Protein AF-A0A7R9YYB8-F1 (afdb_monomer)

Solvent-accessible surface area (backbone atoms only — not comparable to full-atom values): 15149 Å² total; per-residue (Å²): 136,88,64,85,55,87,62,40,39,79,44,69,61,70,98,50,21,26,36,34,33,48,63,83,78,87,63,100,79,76,86,81,76,84,70,82,83,77,92,78,84,90,78,93,74,90,79,80,86,72,88,70,84,76,70,79,75,52,70,64,56,56,48,46,48,42,51,70,60,47,72,68,25,71,69,46,38,52,49,52,19,64,78,67,73,44,77,64,76,93,70,86,86,87,80,50,74,48,70,47,57,59,70,12,32,38,52,77,49,82,94,49,39,34,69,94,53,64,44,78,44,77,48,78,35,76,50,46,48,82,49,55,78,62,38,64,50,76,55,59,95,90,53,93,56,75,64,48,75,49,66,50,72,40,26,38,42,24,65,74,44,79,25,29,48,22,40,38,35,34,43,57,77,76,92,79,75,90,67,100,75,73,91,73,88,81,82,89,78,91,71,91,79,80,96,69,90,74,75,56,93,81,66,78,42,65,72,47,77,45,59,51,38,17,81,36,78,48,78,46,82,38,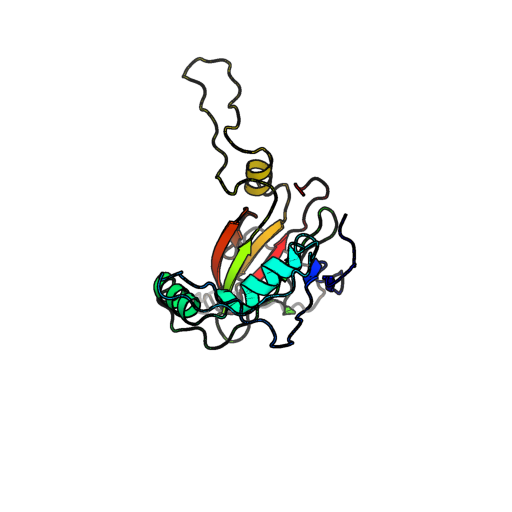47,56,40,25,30,58,29,29,40,53,22,30,67,84,32,72,114

pLDDT: mean 76.06, std 24.33, range [28.78, 98.31]

Mean predicted aligned error: 13.57 Å

InterPro domains:
  IPR019601 Oxoglutarate/iron-dependent oxygenase, C-terminal degradation domain [PF10637] (7-238)
  IPR043044 TPA1/Ofd1, C-terminal [G3DSA:3.60.130.20] (1-239)
  IPR051842 Ribosomal subunit uS12 prolyl hydroxylase [PTHR12117] (6-237)

Secondary structure (DSSP, 8-state):
---S-TTEEEE--TTTEEEEEE--------------------------------PPPPHHHHHHHIIIIITTSHHHHHHHHHHH-PPPPS------EE--TTT-EE---GGGB--SS-EEEEEEE--SS-SPPPEE-PPPTT------EES-HHHHHHHTSTT---EEEEE---TTSS-TT-------------------TT----EEEE---TTEEEEEEEPT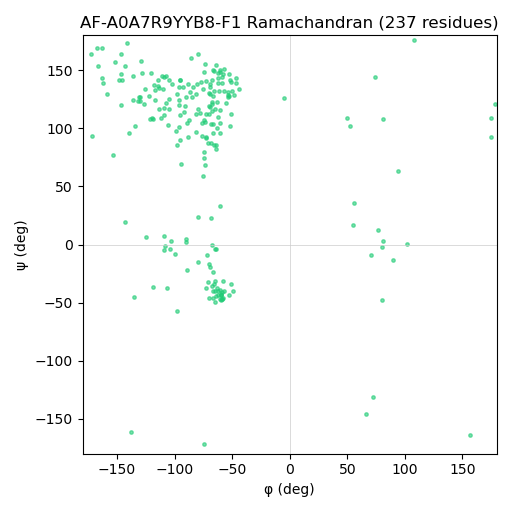TEEEEEPPPPTTS--

Foldseek 3Di:
DDDPDDQWDWDDDQVFWTWIWGDPPPDPDDDPPPDPDDDDDDDDDDDDDDPDPPDPDPPSVVVSCCVVPPCPDPVNQVVCCVVVVDDRDPDDDDIDIGAAAPGTKGDWDPVQFDPDFKDKDKDFFAFPFDQDAWDWPDPDVPDPDDRDIDGDPQNVCQVVCVQFQKKKKFAPDPPPDPDPPPPDDDDDDDDDDDDDPPPPPPCPGPIDIGTGGHRDIDIDTGGGRMGMMTTHGHNPHGD

Organism: NCBI:txid2749911

Sequence (239 aa):
EGGEGGEWRAVGPAHKRRYLEYKDDTSPSATVTVGVQDENEKKASKAKETKGSEKPECAGALLSTLRSSLLTSPPFSRLLSHLTSLLPPTGHRSRVRRFRPGLDYTVAHYGALTTGRSVLDATLCFCAGNGEPPKYDVAEEGGTGVNDLVGTDDDATWETGDAGGFECYISVDDDENDDANNTNGKAAKKKEEGPADEYDENDDGELLSVSASSNSLSLVYRDPGTVRFVKYVGSAAPG

Structure (mmCIF, N/CA/C/O backbone):
data_AF-A0A7R9YYB8-F1
#
_entry.id   AF-A0A7R9YYB8-F1
#
loop_
_atom_site.group_PDB
_atom_site.id
_atom_site.type_symbol
_atom_site.label_atom_id
_atom_site.label_alt_id
_atom_site.label_comp_id
_atom_site.label_asym_id
_atom_site.label_entity_id
_atom_site.label_seq_id
_atom_site.pdbx_PDB_ins_code
_atom_site.Cartn_x
_atom_site.Cartn_y
_atom_site.Cartn_z
_atom_site.occupancy
_atom_site.B_iso_or_equiv
_atom_site.auth_seq_id
_atom_site.auth_comp_id
_atom_site.auth_asym_id
_atom_site.auth_atom_id
_atom_site.pdbx_PDB_model_num
ATOM 1 N N . GLU A 1 1 ? 15.099 -13.051 -8.208 1.00 38.28 1 GLU A N 1
ATOM 2 C CA . GLU A 1 1 ? 13.730 -13.051 -8.764 1.00 38.28 1 GLU A CA 1
ATOM 3 C C . GLU A 1 1 ? 12.786 -13.7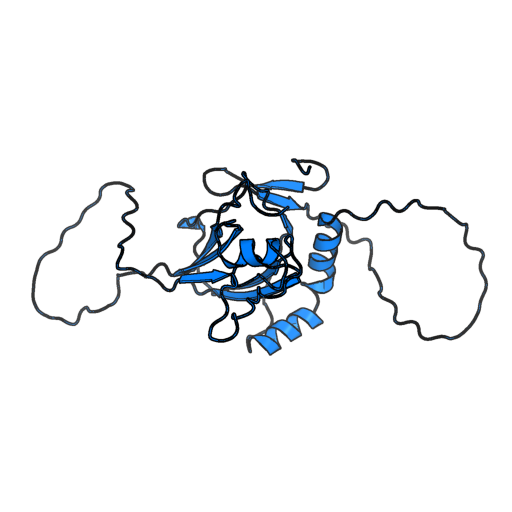75 -7.808 1.00 38.28 1 GLU A C 1
ATOM 5 O O . GLU A 1 1 ? 12.998 -14.940 -7.495 1.00 38.28 1 GLU A O 1
ATOM 10 N N . GLY A 1 2 ? 11.856 -13.029 -7.203 1.00 48.47 2 GLY A N 1
ATOM 11 C CA . GLY A 1 2 ? 11.075 -13.448 -6.033 1.00 48.47 2 GLY A CA 1
ATOM 12 C C . GLY A 1 2 ? 9.690 -13.975 -6.397 1.00 48.47 2 GLY A C 1
ATOM 13 O O . GLY A 1 2 ? 8.719 -13.220 -6.386 1.00 48.47 2 GLY A O 1
ATOM 14 N N . GLY A 1 3 ? 9.613 -15.263 -6.729 1.00 57.78 3 GLY A N 1
ATOM 15 C CA . GLY A 1 3 ? 8.349 -15.997 -6.833 1.00 57.78 3 GLY A CA 1
ATOM 16 C C . GLY A 1 3 ? 7.733 -16.321 -5.466 1.00 57.78 3 GLY A C 1
ATOM 17 O O . GLY A 1 3 ? 8.213 -15.872 -4.426 1.00 57.78 3 GLY A O 1
ATOM 18 N N . GLU A 1 4 ? 6.670 -17.130 -5.470 1.00 60.28 4 GLU A N 1
ATOM 19 C CA . GLU A 1 4 ? 6.176 -17.819 -4.271 1.00 60.28 4 GLU A CA 1
ATOM 20 C C . GLU A 1 4 ? 7.292 -18.743 -3.759 1.00 60.28 4 GLU A C 1
ATOM 22 O O . GLU A 1 4 ? 7.525 -19.825 -4.289 1.00 60.28 4 GLU A O 1
ATOM 27 N N . GLY A 1 5 ? 8.067 -18.268 -2.790 1.00 64.06 5 GLY A N 1
ATOM 28 C CA . GLY A 1 5 ? 9.254 -18.958 -2.308 1.00 64.06 5 GLY A CA 1
ATOM 29 C C . GLY A 1 5 ? 9.682 -18.421 -0.949 1.00 64.06 5 GLY A C 1
ATOM 30 O O . GLY A 1 5 ? 9.638 -17.216 -0.695 1.00 64.06 5 GLY A O 1
ATOM 31 N N . GLY A 1 6 ? 10.077 -19.330 -0.059 1.00 78.62 6 GLY A N 1
ATOM 32 C CA . GLY A 1 6 ? 10.402 -19.010 1.330 1.00 78.62 6 GLY A CA 1
ATOM 33 C C . GLY A 1 6 ? 9.164 -18.680 2.173 1.00 78.62 6 GLY A C 1
ATOM 34 O O . GLY A 1 6 ? 8.179 -19.424 2.198 1.00 78.62 6 GLY A O 1
ATOM 35 N N . GLU A 1 7 ? 9.235 -17.568 2.899 1.00 90.50 7 GLU A N 1
ATOM 36 C CA . GLU A 1 7 ? 8.193 -17.106 3.824 1.00 90.50 7 GLU A CA 1
ATOM 37 C C . GLU A 1 7 ? 7.145 -16.193 3.162 1.00 90.50 7 GLU A C 1
ATOM 39 O O . GLU A 1 7 ? 6.230 -15.720 3.826 1.00 90.50 7 GLU A O 1
ATOM 44 N N . TRP A 1 8 ? 7.213 -15.983 1.845 1.00 92.88 8 TRP A N 1
ATOM 45 C CA . TRP A 1 8 ? 6.211 -15.229 1.088 1.00 92.88 8 TRP A CA 1
ATOM 46 C C . TRP A 1 8 ? 5.074 -16.127 0.592 1.00 92.88 8 TRP A C 1
ATOM 48 O O . TRP A 1 8 ? 5.305 -17.222 0.080 1.00 92.88 8 TRP A O 1
ATOM 58 N N . ARG A 1 9 ? 3.836 -15.641 0.692 1.00 94.19 9 ARG A N 1
ATOM 59 C CA . ARG A 1 9 ? 2.619 -16.318 0.229 1.00 94.19 9 ARG A CA 1
ATOM 60 C C . ARG A 1 9 ? 1.843 -15.412 -0.720 1.00 94.19 9 ARG A C 1
ATOM 62 O O . ARG A 1 9 ? 1.610 -14.253 -0.393 1.00 94.19 9 ARG A O 1
ATOM 69 N N . ALA A 1 10 ? 1.382 -15.936 -1.852 1.00 94.69 10 ALA A N 1
ATOM 70 C CA . ALA A 1 10 ? 0.489 -15.181 -2.725 1.00 94.69 10 ALA A CA 1
ATOM 71 C C . ALA A 1 10 ? -0.900 -14.985 -2.101 1.00 94.69 10 ALA A C 1
ATOM 73 O O . ALA A 1 10 ? -1.480 -15.895 -1.506 1.00 94.69 10 ALA A O 1
ATOM 74 N N . VAL A 1 11 ? -1.440 -13.780 -2.260 1.00 96.12 11 VAL A N 1
ATOM 75 C CA . VAL A 1 11 ? -2.771 -13.388 -1.799 1.00 96.12 11 VAL A CA 1
ATOM 76 C C . VAL A 1 11 ? -3.684 -13.180 -2.998 1.00 96.12 11 VAL A C 1
ATOM 78 O O . VAL A 1 11 ? -3.311 -12.510 -3.956 1.00 96.12 11 VAL A O 1
ATOM 81 N N . GLY A 1 12 ? -4.891 -13.742 -2.917 1.00 93.44 12 GLY A N 1
ATOM 82 C CA . GLY A 1 12 ? -5.926 -13.666 -3.947 1.00 93.44 12 GLY A CA 1
ATOM 83 C C . GLY A 1 12 ? -7.334 -13.433 -3.373 1.00 93.44 12 GLY A C 1
ATOM 84 O O . GLY A 1 12 ? -7.471 -13.001 -2.217 1.00 93.44 12 GLY A O 1
ATOM 85 N N . PRO A 1 13 ? -8.396 -13.722 -4.152 1.00 95.44 13 PRO A N 1
ATOM 86 C CA . PRO A 1 13 ? -8.375 -14.200 -5.542 1.00 95.44 13 PRO A CA 1
ATOM 87 C C . PRO A 1 13 ? -7.990 -13.095 -6.542 1.00 95.44 13 PRO A C 1
ATOM 89 O O . PRO A 1 13 ? -8.234 -11.921 -6.273 1.00 95.44 13 PRO A O 1
ATOM 92 N N . ALA A 1 14 ? -7.452 -13.485 -7.707 1.00 94.25 14 ALA A N 1
ATOM 93 C CA . ALA A 1 14 ? -6.873 -12.563 -8.693 1.00 94.25 14 ALA A CA 1
ATOM 94 C C . ALA A 1 14 ? -7.820 -11.418 -9.091 1.00 94.25 14 ALA A C 1
ATOM 96 O O . ALA A 1 14 ? -7.409 -10.272 -9.053 1.00 94.25 14 ALA A O 1
ATOM 97 N N . HIS A 1 15 ? -9.105 -11.697 -9.335 1.00 91.75 15 HIS A N 1
ATOM 98 C CA . HIS A 1 15 ? -10.101 -10.679 -9.708 1.00 91.75 15 HIS A CA 1
ATOM 99 C C . HIS A 1 15 ? -10.391 -9.618 -8.621 1.00 91.75 15 HIS A C 1
ATOM 101 O O . HIS A 1 15 ? -11.172 -8.707 -8.860 1.00 91.75 15 HIS A O 1
ATOM 107 N N . LYS A 1 16 ? -9.808 -9.736 -7.420 1.00 93.75 16 LYS A N 1
ATOM 108 C CA . LYS A 1 16 ? -9.889 -8.724 -6.347 1.00 93.75 16 LYS A CA 1
ATOM 109 C C . LYS A 1 16 ? -8.523 -8.169 -5.968 1.00 93.75 16 LYS A C 1
ATOM 111 O O . LYS A 1 16 ? -8.399 -7.008 -5.587 1.00 93.75 16 LYS A O 1
ATOM 116 N N . ARG A 1 17 ? -7.504 -9.027 -5.978 1.00 96.69 17 ARG A N 1
ATOM 117 C CA . ARG A 1 17 ? -6.138 -8.692 -5.579 1.00 96.69 17 ARG A CA 1
ATOM 118 C C . ARG A 1 17 ? -5.163 -9.768 -6.010 1.00 96.69 17 ARG A C 1
ATOM 120 O O . ARG A 1 17 ? -5.499 -10.951 -6.050 1.00 96.69 17 ARG A O 1
ATOM 127 N N . ARG A 1 18 ? -3.924 -9.350 -6.208 1.00 97.62 18 ARG A N 1
ATOM 128 C CA . ARG A 1 18 ? -2.775 -10.231 -6.348 1.00 97.62 18 ARG A CA 1
ATOM 129 C C . ARG A 1 18 ? -1.571 -9.529 -5.744 1.00 97.62 18 ARG A C 1
ATOM 131 O O . ARG A 1 18 ? -1.255 -8.434 -6.167 1.00 97.62 18 ARG A O 1
ATOM 138 N N . TYR A 1 19 ? -0.947 -10.106 -4.728 1.00 97.19 19 TYR A N 1
ATOM 139 C CA . TYR A 1 19 ? 0.321 -9.623 -4.166 1.00 97.19 19 TYR A CA 1
ATOM 140 C C . TYR A 1 19 ? 0.955 -10.725 -3.317 1.00 97.19 19 TYR A C 1
ATOM 142 O O . TYR A 1 19 ? 0.306 -11.734 -3.031 1.00 97.19 19 TYR A O 1
ATOM 150 N N . LEU A 1 20 ? 2.211 -10.560 -2.910 1.00 96.50 20 LEU A N 1
ATOM 151 C CA . LEU A 1 20 ? 2.851 -11.452 -1.944 1.00 96.50 20 LEU A CA 1
ATOM 152 C C . LEU A 1 20 ? 2.759 -10.872 -0.532 1.00 96.50 20 LEU A C 1
ATOM 154 O O . LEU A 1 20 ? 3.032 -9.695 -0.317 1.00 96.50 20 LEU A O 1
ATOM 158 N N . GLU A 1 21 ? 2.414 -11.700 0.445 1.00 96.00 21 GLU A N 1
ATOM 159 C CA . GLU A 1 21 ? 2.392 -11.352 1.865 1.00 96.00 21 GLU A CA 1
ATOM 160 C C . GLU A 1 21 ? 3.399 -12.216 2.623 1.00 96.00 21 GLU A C 1
ATOM 162 O O . GLU A 1 21 ? 3.449 -13.432 2.417 1.00 96.00 21 GLU A O 1
ATOM 167 N N . TYR A 1 22 ? 4.215 -11.600 3.478 1.00 95.06 22 TYR A N 1
ATOM 168 C CA . TYR A 1 22 ? 5.153 -12.338 4.324 1.00 95.06 22 TYR A CA 1
ATOM 169 C C . TYR A 1 22 ? 4.402 -13.056 5.445 1.00 95.06 22 TYR A C 1
ATOM 171 O O . TYR A 1 22 ? 3.447 -12.509 6.001 1.00 95.06 22 TYR A O 1
ATOM 179 N N . LYS A 1 23 ? 4.812 -14.282 5.774 1.00 88.94 23 LYS A N 1
ATOM 180 C CA . LYS A 1 23 ? 4.224 -15.065 6.865 1.00 88.94 23 LYS A CA 1
ATOM 181 C C . LYS A 1 23 ? 4.417 -14.373 8.215 1.00 88.94 23 LYS A C 1
ATOM 183 O O . LYS A 1 23 ? 5.415 -13.705 8.469 1.00 88.94 23 LYS A O 1
ATOM 188 N N . ASP A 1 24 ? 3.436 -14.577 9.085 1.00 74.38 24 ASP A N 1
ATOM 189 C CA . ASP A 1 24 ? 3.524 -14.207 10.489 1.00 74.38 24 ASP A CA 1
ATOM 190 C C . ASP A 1 24 ? 4.131 -15.379 11.250 1.00 74.38 24 ASP A C 1
ATOM 192 O O . ASP A 1 24 ? 3.414 -16.275 11.698 1.00 74.38 24 ASP A O 1
ATOM 196 N N . ASP A 1 25 ? 5.450 -15.374 11.411 1.00 60.31 25 ASP A N 1
ATOM 197 C CA . ASP A 1 25 ? 6.105 -16.253 12.374 1.00 60.31 25 ASP A CA 1
ATOM 198 C C . ASP A 1 25 ? 5.849 -15.699 13.780 1.00 60.31 25 ASP A C 1
ATOM 200 O O . ASP A 1 25 ? 6.692 -15.090 14.431 1.00 60.31 25 ASP A O 1
ATOM 204 N N . THR A 1 26 ? 4.623 -15.880 14.269 1.00 47.62 26 THR A N 1
ATOM 205 C CA . THR A 1 26 ? 4.296 -15.692 15.687 1.00 47.62 26 THR A CA 1
ATOM 206 C C . THR A 1 26 ? 4.861 -16.866 16.492 1.00 47.62 26 THR A C 1
ATOM 208 O O . THR A 1 26 ? 4.133 -17.698 17.024 1.00 47.62 26 THR A O 1
ATOM 211 N N . SER A 1 27 ? 6.189 -16.936 16.576 1.00 34.56 27 SER A N 1
ATOM 212 C CA . SER A 1 27 ? 6.895 -17.575 17.683 1.00 34.56 27 SER A CA 1
ATOM 213 C C . SER A 1 27 ? 7.556 -16.457 18.490 1.00 34.56 27 SER A C 1
ATOM 215 O O . SER A 1 27 ? 8.381 -15.724 17.943 1.00 34.56 27 SER A O 1
ATOM 21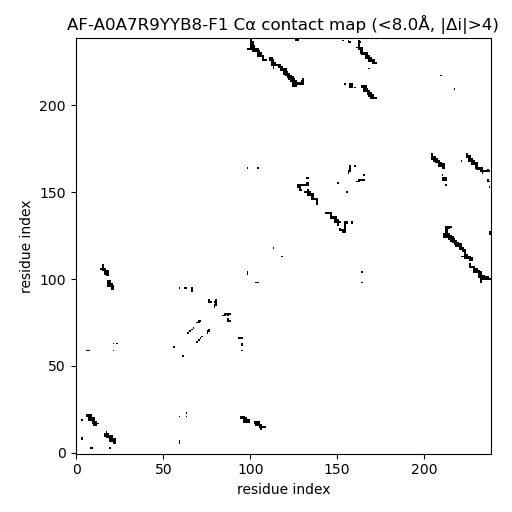7 N N . PRO A 1 28 ? 7.201 -16.257 19.771 1.00 38.78 28 PRO A N 1
ATOM 218 C CA . PRO A 1 28 ? 7.828 -15.243 20.603 1.00 38.78 28 PRO A CA 1
ATOM 219 C C . PRO A 1 28 ? 9.227 -15.729 20.997 1.00 38.78 28 PRO A C 1
ATOM 221 O O . PRO A 1 28 ? 9.433 -16.262 22.084 1.00 38.78 28 PRO A O 1
ATOM 224 N N . SER A 1 29 ? 10.205 -15.601 20.104 1.00 37.25 29 SER A N 1
ATOM 225 C CA . SER A 1 29 ? 11.596 -15.893 20.444 1.00 37.25 29 SER A CA 1
ATOM 226 C C . SER A 1 29 ? 12.567 -15.111 19.570 1.00 37.25 29 SER A C 1
ATOM 228 O O . SER A 1 29 ? 13.133 -15.635 18.622 1.00 37.25 29 SER A O 1
ATOM 230 N N . ALA A 1 30 ? 12.716 -13.831 19.901 1.00 35.47 30 ALA A N 1
ATOM 231 C CA . ALA A 1 30 ? 13.987 -13.109 19.945 1.00 35.47 30 ALA A CA 1
ATOM 232 C C . ALA A 1 30 ? 13.669 -11.642 20.249 1.00 35.47 30 ALA A C 1
ATOM 234 O O . ALA A 1 30 ? 13.400 -10.836 19.361 1.00 35.47 30 ALA A O 1
ATOM 235 N N . THR A 1 31 ? 13.675 -11.282 21.530 1.00 28.98 31 THR A N 1
ATOM 236 C CA . THR A 1 31 ? 13.799 -9.878 21.919 1.00 28.98 31 THR A CA 1
ATOM 237 C C . THR A 1 31 ? 15.166 -9.405 21.432 1.00 28.98 31 THR A C 1
ATOM 239 O O . THR A 1 31 ? 16.178 -9.705 22.062 1.00 28.98 31 THR A O 1
ATOM 242 N N . VAL A 1 32 ? 15.219 -8.695 20.305 1.00 42.34 32 VAL A N 1
ATOM 243 C CA . VAL A 1 32 ? 16.419 -7.948 19.919 1.00 42.34 32 VAL A CA 1
ATOM 244 C C . VAL A 1 32 ? 16.489 -6.738 20.843 1.00 42.34 32 VAL A C 1
ATOM 246 O O . VAL A 1 32 ? 15.869 -5.703 20.614 1.00 42.34 32 VAL A O 1
ATOM 249 N N . THR A 1 33 ? 17.197 -6.894 21.958 1.00 28.78 33 THR A N 1
ATOM 250 C CA . THR A 1 33 ? 17.603 -5.770 22.797 1.00 28.78 33 THR A CA 1
ATOM 251 C C . THR A 1 33 ? 18.631 -4.954 22.025 1.00 28.78 33 THR A C 1
ATOM 253 O O . THR A 1 33 ? 19.793 -5.349 21.936 1.00 28.78 33 THR A O 1
ATOM 256 N N . VAL A 1 34 ? 18.220 -3.808 21.480 1.00 37.97 34 VAL A N 1
ATOM 257 C CA . VAL A 1 34 ? 19.158 -2.757 21.067 1.00 37.97 34 VAL A CA 1
ATOM 258 C C . VAL A 1 34 ? 19.710 -2.147 22.355 1.00 37.97 34 VAL A C 1
ATOM 260 O O . VAL A 1 34 ? 19.121 -1.246 22.947 1.00 37.97 34 VAL A O 1
ATOM 263 N N . GLY A 1 35 ? 20.786 -2.745 22.864 1.00 29.80 35 GLY A N 1
ATOM 264 C CA . GLY A 1 35 ? 21.484 -2.264 24.045 1.00 29.80 35 GLY A CA 1
ATOM 265 C C . GLY A 1 35 ? 22.255 -0.995 23.709 1.00 29.80 35 GLY A C 1
ATOM 266 O O . GLY A 1 35 ? 23.238 -1.048 22.974 1.00 29.80 35 GLY A O 1
ATOM 267 N N . VAL A 1 36 ? 21.824 0.132 24.273 1.00 34.16 36 VAL A N 1
ATOM 268 C CA . VAL A 1 36 ? 22.708 1.276 24.507 1.00 34.16 36 VAL A CA 1
ATOM 269 C C . VAL A 1 36 ? 23.808 0.774 25.442 1.00 34.16 36 VAL A C 1
ATOM 271 O O . VAL A 1 36 ? 23.521 0.309 26.545 1.00 34.16 36 VAL A O 1
ATOM 274 N N . GLN A 1 37 ? 25.048 0.761 24.958 1.00 30.39 37 GLN A N 1
ATOM 275 C CA . GLN A 1 37 ? 26.205 0.344 25.741 1.00 30.39 37 GLN A CA 1
ATOM 276 C C . GLN A 1 37 ? 26.548 1.451 26.741 1.00 30.39 37 GLN A C 1
ATOM 278 O O . GLN A 1 37 ? 27.081 2.484 26.350 1.00 30.39 37 GLN A O 1
ATOM 283 N N . ASP A 1 38 ? 26.253 1.218 28.018 1.00 29.92 38 ASP A N 1
ATOM 284 C CA . ASP A 1 38 ? 26.962 1.867 29.119 1.00 29.92 38 ASP A CA 1
ATOM 285 C C . ASP A 1 38 ? 28.143 0.972 29.508 1.00 29.92 38 ASP A C 1
ATOM 287 O O . ASP A 1 38 ? 27.984 -0.200 29.868 1.00 29.92 38 ASP A O 1
ATOM 291 N N . GLU A 1 39 ? 29.351 1.517 29.390 1.00 37.28 39 GLU A N 1
ATOM 292 C CA . GLU A 1 39 ? 30.584 0.848 29.776 1.00 37.28 39 GLU A CA 1
ATOM 293 C C . GLU A 1 39 ? 30.703 0.795 31.303 1.00 37.28 39 GLU A C 1
ATOM 295 O O . GLU A 1 39 ? 31.069 1.792 31.922 1.00 37.28 39 GLU A O 1
ATOM 300 N N . ASN A 1 40 ? 30.489 -0.371 31.927 1.00 30.98 40 ASN A N 1
ATOM 301 C CA . ASN A 1 40 ? 31.360 -0.766 33.036 1.00 30.98 40 ASN A CA 1
ATOM 302 C C . ASN A 1 40 ? 31.318 -2.258 33.413 1.00 30.98 40 ASN A C 1
ATOM 304 O O . ASN A 1 40 ? 30.274 -2.893 33.496 1.00 30.98 40 ASN A O 1
ATOM 308 N N . GLU A 1 41 ? 32.513 -2.727 33.768 1.00 33.41 41 GLU A N 1
ATOM 309 C CA . GLU A 1 41 ? 32.869 -3.913 34.556 1.00 33.41 41 GLU A CA 1
ATOM 310 C C . GLU A 1 41 ? 32.905 -5.323 33.924 1.00 33.41 41 GLU A C 1
ATOM 312 O O . GLU A 1 41 ? 31.934 -6.039 33.695 1.00 33.41 41 GLU A O 1
ATOM 317 N N . LYS A 1 42 ? 34.164 -5.755 33.784 1.00 33.66 42 LYS A N 1
ATOM 318 C CA . LYS A 1 42 ? 34.701 -7.097 33.554 1.00 33.66 42 LYS A CA 1
ATOM 319 C C . LYS A 1 42 ? 34.046 -8.188 34.416 1.00 33.66 42 LYS A C 1
ATOM 321 O O . LYS A 1 42 ? 34.135 -8.135 35.640 1.00 33.66 42 LYS A O 1
ATOM 326 N N . LYS A 1 43 ? 33.692 -9.315 33.785 1.00 30.69 43 LYS A N 1
ATOM 327 C CA . LYS A 1 43 ? 34.102 -10.654 34.259 1.00 30.69 43 LYS A CA 1
ATOM 328 C C . LYS A 1 43 ? 34.045 -11.696 33.144 1.00 30.69 43 LYS A C 1
ATOM 330 O O . LYS A 1 43 ? 33.060 -11.842 32.433 1.00 30.69 43 LYS A O 1
ATOM 335 N N . ALA A 1 44 ? 35.157 -12.411 33.012 1.00 36.38 44 ALA A N 1
ATOM 336 C CA . ALA A 1 44 ? 35.407 -13.412 31.995 1.00 36.38 44 ALA A CA 1
ATOM 337 C C . ALA A 1 44 ? 34.548 -14.667 32.198 1.00 36.38 44 ALA A C 1
ATOM 339 O O . ALA A 1 44 ? 34.584 -15.291 33.257 1.00 36.38 44 ALA A O 1
ATOM 340 N N . SER A 1 45 ? 33.866 -15.096 31.139 1.00 30.98 45 SER A N 1
ATOM 341 C CA . SER A 1 45 ? 33.561 -16.507 30.922 1.00 30.98 45 SER A CA 1
ATOM 342 C C . SER A 1 45 ? 33.576 -16.806 29.421 1.00 30.98 45 SER A C 1
ATOM 344 O O . SER A 1 45 ? 33.271 -15.970 28.577 1.00 30.98 45 SER A O 1
ATOM 346 N N . LYS A 1 46 ? 34.104 -17.983 29.110 1.00 32.47 46 LYS A N 1
ATOM 347 C CA . LYS A 1 46 ? 34.674 -18.407 27.833 1.00 32.47 46 LYS A CA 1
ATOM 348 C C . LYS A 1 46 ? 33.556 -18.715 26.827 1.00 32.47 46 LYS A C 1
ATOM 350 O O . LYS A 1 46 ? 32.919 -19.759 26.938 1.00 32.47 46 LYS A O 1
ATOM 355 N N . ALA A 1 47 ? 33.327 -17.828 25.859 1.00 31.70 47 ALA A N 1
ATOM 356 C CA . ALA A 1 47 ? 32.381 -18.055 24.771 1.00 31.70 47 ALA A CA 1
ATOM 357 C C . ALA A 1 47 ? 33.045 -18.836 23.629 1.00 31.70 47 ALA A C 1
ATOM 359 O O . ALA A 1 47 ? 34.122 -18.500 23.139 1.00 31.70 47 ALA A O 1
ATOM 360 N N . LYS A 1 48 ? 32.383 -19.925 23.252 1.00 30.69 48 LYS A N 1
ATOM 361 C CA . LYS A 1 48 ? 32.683 -20.793 22.119 1.00 30.69 48 LYS A CA 1
ATOM 362 C C . LYS A 1 48 ? 32.370 -20.014 20.838 1.00 30.69 48 LYS A C 1
ATOM 364 O O . LYS A 1 48 ? 31.209 -19.710 20.587 1.00 30.69 48 LYS A O 1
ATOM 369 N N . GLU A 1 49 ? 33.396 -19.678 20.059 1.00 31.14 49 GLU A N 1
ATOM 370 C CA . GLU A 1 49 ? 33.239 -19.092 18.725 1.00 31.14 49 GLU A CA 1
ATOM 371 C C . GLU A 1 49 ? 32.481 -20.072 17.828 1.00 31.14 49 GLU A C 1
ATOM 373 O O . GLU A 1 49 ? 33.017 -21.077 17.357 1.00 31.14 49 GLU A O 1
ATOM 378 N N . THR A 1 50 ? 31.210 -19.772 17.591 1.00 30.52 50 THR A N 1
ATOM 379 C CA . THR A 1 50 ? 30.458 -20.345 16.480 1.00 30.52 50 THR A CA 1
ATOM 380 C C . THR A 1 50 ? 30.550 -19.319 15.363 1.00 30.52 50 THR A C 1
ATOM 382 O O . THR A 1 50 ? 29.880 -18.293 15.410 1.00 30.52 50 THR A O 1
ATOM 385 N N . LYS A 1 51 ? 31.428 -19.560 14.382 1.00 35.16 51 LYS A N 1
ATOM 386 C CA . LYS A 1 51 ? 31.434 -18.830 13.108 1.00 35.16 51 LYS A CA 1
ATOM 387 C C . LYS A 1 51 ? 30.127 -19.143 12.374 1.00 35.16 51 LYS A C 1
ATOM 389 O O . LYS A 1 51 ? 30.065 -20.087 11.592 1.00 35.16 51 LYS A O 1
ATOM 394 N N . GLY A 1 52 ? 29.076 -18.389 12.678 1.00 34.34 52 GLY A N 1
ATOM 395 C CA . GLY A 1 52 ? 27.863 -18.342 11.878 1.00 34.34 52 GLY A CA 1
ATOM 396 C C . GLY A 1 52 ? 28.128 -17.470 10.661 1.00 34.34 52 GLY A C 1
ATOM 397 O O . GLY A 1 52 ? 28.356 -16.273 10.790 1.00 34.34 52 GLY A O 1
ATOM 398 N N . SER A 1 53 ? 28.138 -18.064 9.473 1.00 37.66 53 SER A N 1
ATOM 399 C CA . SER A 1 53 ? 27.940 -17.312 8.239 1.00 37.66 53 SER A CA 1
ATOM 400 C C . SER A 1 53 ? 26.490 -16.821 8.237 1.00 37.66 53 SER A C 1
ATOM 402 O O . SER A 1 53 ? 25.598 -17.538 7.780 1.00 37.66 53 SER A O 1
ATOM 404 N N . GLU A 1 54 ? 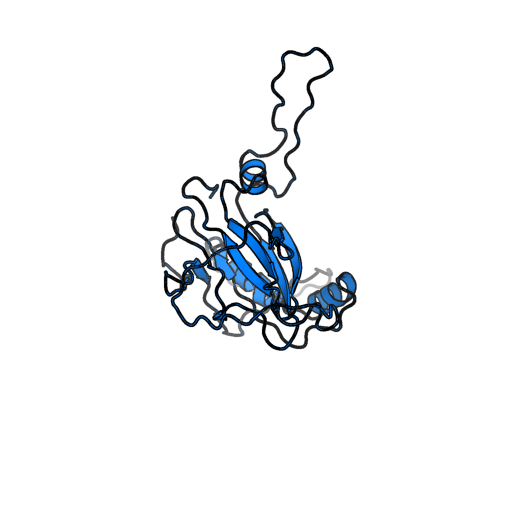26.227 -15.659 8.830 1.00 49.75 54 GLU A N 1
ATOM 405 C CA . GLU A 1 54 ? 24.901 -15.044 8.799 1.00 49.75 54 GLU A CA 1
ATOM 406 C C . GLU A 1 54 ? 24.603 -14.642 7.354 1.00 49.75 54 GLU A C 1
ATOM 408 O O . GLU A 1 54 ? 25.178 -13.708 6.795 1.00 49.75 54 GLU A O 1
ATOM 413 N N . LYS A 1 55 ? 23.750 -15.431 6.697 1.00 52.56 55 LYS A N 1
ATOM 414 C CA . LYS A 1 55 ? 23.151 -15.050 5.421 1.00 52.56 55 LYS A CA 1
ATOM 415 C C . LYS A 1 55 ? 22.417 -13.726 5.668 1.00 52.56 55 LYS A C 1
ATOM 417 O O . LYS A 1 55 ? 21.687 -13.670 6.656 1.00 52.56 55 LYS A O 1
ATOM 422 N N . PRO A 1 56 ? 22.581 -12.694 4.819 1.00 57.00 56 PRO A N 1
ATOM 423 C CA . PRO A 1 56 ? 21.856 -11.445 5.011 1.00 57.00 56 PRO A CA 1
ATOM 424 C C . PRO A 1 56 ? 20.363 -11.759 5.112 1.00 57.00 56 PRO A C 1
ATOM 426 O O . PRO A 1 56 ? 19.823 -12.483 4.263 1.00 57.00 56 PRO A O 1
ATOM 429 N N . GLU A 1 57 ? 19.728 -11.283 6.184 1.00 76.00 57 GLU A N 1
ATOM 430 C CA . GLU A 1 57 ? 18.292 -11.451 6.378 1.00 76.00 57 GLU A CA 1
ATOM 431 C C . GLU A 1 57 ? 17.569 -10.924 5.137 1.00 76.00 57 GLU A C 1
ATOM 433 O O . GLU A 1 57 ? 17.874 -9.848 4.617 1.00 76.00 57 GLU A O 1
ATOM 438 N N . CYS A 1 58 ? 16.641 -11.715 4.598 1.00 86.62 58 CYS A N 1
ATOM 439 C CA . CYS A 1 58 ? 15.903 -11.271 3.424 1.00 86.62 58 CYS A CA 1
ATOM 440 C C . CYS A 1 58 ? 15.013 -10.076 3.803 1.00 86.62 58 CYS A C 1
ATOM 442 O O . CYS A 1 58 ? 14.534 -9.999 4.931 1.00 86.62 58 CYS A O 1
ATOM 444 N N . ALA A 1 59 ? 14.740 -9.167 2.861 1.00 88.94 59 ALA A N 1
ATOM 445 C CA . ALA A 1 59 ? 13.963 -7.950 3.132 1.00 88.94 59 ALA A CA 1
ATOM 446 C C . ALA A 1 59 ? 12.621 -8.218 3.844 1.00 88.94 59 ALA A C 1
ATOM 448 O O . ALA A 1 59 ? 12.203 -7.442 4.696 1.00 88.94 59 ALA A O 1
ATOM 449 N N . GLY A 1 60 ? 11.969 -9.348 3.549 1.00 92.12 60 GLY A N 1
ATOM 450 C CA . GLY A 1 60 ? 10.740 -9.749 4.236 1.00 92.12 60 GLY A CA 1
ATOM 451 C C . GLY A 1 60 ? 10.919 -9.982 5.740 1.00 92.12 60 GLY A C 1
ATOM 452 O O . GLY A 1 60 ? 10.073 -9.541 6.513 1.00 92.12 60 GLY A O 1
ATOM 453 N N . ALA A 1 61 ? 12.034 -10.590 6.161 1.00 91.88 61 ALA A N 1
ATOM 454 C CA . ALA A 1 61 ? 12.354 -10.817 7.570 1.00 91.88 61 ALA A CA 1
ATOM 455 C C . ALA A 1 61 ? 12.599 -9.490 8.303 1.00 91.88 61 ALA A C 1
ATOM 457 O O . ALA A 1 61 ? 11.991 -9.243 9.342 1.00 91.88 61 ALA A O 1
ATOM 458 N N . LEU A 1 62 ? 13.387 -8.587 7.708 1.00 93.25 62 LEU A N 1
ATOM 459 C CA . LEU A 1 62 ? 13.645 -7.251 8.262 1.00 93.25 62 LEU A CA 1
ATOM 460 C C . LEU A 1 62 ? 12.347 -6.448 8.437 1.00 93.25 62 LEU A C 1
ATOM 462 O O . LEU A 1 62 ? 12.088 -5.891 9.505 1.00 93.25 62 LEU A O 1
ATOM 466 N N . LEU A 1 63 ? 11.488 -6.434 7.413 1.00 94.31 63 LEU A N 1
ATOM 467 C CA . LEU A 1 63 ? 10.188 -5.763 7.474 1.00 94.31 63 LEU A CA 1
ATOM 468 C C . LEU A 1 63 ? 9.246 -6.422 8.488 1.00 94.31 63 LEU A C 1
ATOM 470 O O . LEU A 1 63 ? 8.473 -5.725 9.144 1.00 94.31 63 LEU A O 1
ATOM 474 N N . SER A 1 64 ? 9.317 -7.746 8.651 1.00 93.88 64 SER A N 1
ATOM 475 C CA . SER A 1 64 ? 8.560 -8.469 9.678 1.00 93.88 64 SER A CA 1
ATOM 476 C C . SER A 1 64 ? 8.998 -8.048 11.083 1.00 93.88 64 SER A C 1
ATOM 478 O O . SER A 1 64 ? 8.149 -7.723 11.915 1.00 93.88 64 SER A O 1
ATOM 480 N N . THR A 1 65 ? 10.308 -7.929 11.316 1.00 93.62 65 THR A N 1
ATOM 481 C CA . THR A 1 65 ? 10.871 -7.423 12.574 1.00 93.62 65 THR A CA 1
ATOM 482 C C . THR A 1 65 ? 10.422 -5.991 12.848 1.00 93.62 65 THR A C 1
ATOM 484 O O . THR A 1 65 ? 9.948 -5.707 13.949 1.00 93.62 65 THR A O 1
ATOM 487 N N . LEU A 1 66 ? 10.485 -5.085 11.866 1.00 94.00 66 LEU A N 1
ATOM 488 C CA . LEU A 1 66 ? 9.977 -3.714 12.024 1.00 94.00 66 LEU A CA 1
ATOM 489 C C . LEU A 1 66 ? 8.483 -3.707 12.357 1.00 94.00 66 LEU A C 1
ATOM 491 O O . LEU A 1 66 ? 8.045 -3.003 13.270 1.00 94.00 66 LEU A O 1
ATOM 495 N N . ARG A 1 67 ? 7.702 -4.540 11.667 1.00 94.12 67 ARG A N 1
ATOM 496 C CA . ARG A 1 67 ? 6.268 -4.675 11.908 1.00 94.12 67 ARG A CA 1
ATOM 497 C C . ARG A 1 67 ? 5.969 -5.104 13.343 1.00 94.12 67 ARG A C 1
ATOM 499 O O . ARG A 1 67 ? 5.070 -4.527 13.941 1.00 94.12 67 ARG A O 1
ATOM 506 N N . SER A 1 68 ? 6.662 -6.108 13.881 1.00 92.94 68 SER A N 1
ATOM 507 C CA . SER A 1 68 ? 6.353 -6.682 15.201 1.00 92.94 68 SER A CA 1
ATOM 508 C C . SER A 1 68 ? 7.052 -6.013 16.381 1.00 92.94 68 SER A C 1
ATOM 510 O O . SER A 1 68 ? 6.596 -6.190 17.508 1.00 92.94 68 SER A O 1
ATOM 512 N N . SER A 1 69 ? 8.164 -5.308 16.157 1.00 93.12 69 SER A N 1
ATOM 513 C CA . SER A 1 69 ? 8.956 -4.689 17.231 1.00 93.12 69 SER A CA 1
ATOM 514 C C . SER A 1 69 ? 8.812 -3.169 17.291 1.00 93.12 69 SER A C 1
ATOM 516 O O . SER A 1 69 ? 8.761 -2.621 18.389 1.00 93.12 69 SER A O 1
ATOM 518 N N . LEU A 1 70 ? 8.713 -2.488 16.143 1.00 93.81 70 LEU A N 1
ATOM 519 C CA . LEU A 1 70 ? 8.651 -1.028 16.066 1.00 93.81 70 LEU A CA 1
ATOM 520 C C . LEU A 1 70 ? 7.203 -0.543 15.932 1.00 93.81 70 LEU A C 1
ATOM 522 O O . LEU A 1 70 ? 6.730 0.207 16.786 1.00 93.81 70 LEU A O 1
ATOM 526 N N . LEU A 1 71 ? 6.486 -0.996 14.896 1.00 92.94 71 LEU A N 1
ATOM 527 C CA . LEU A 1 71 ? 5.156 -0.472 14.542 1.00 92.94 71 LEU A CA 1
ATOM 528 C C . LEU A 1 71 ? 4.049 -0.853 15.540 1.00 92.94 71 LEU A C 1
ATOM 530 O O . LEU A 1 71 ? 2.989 -0.235 15.562 1.00 92.94 71 LEU A O 1
ATOM 534 N N . THR A 1 72 ? 4.290 -1.849 16.388 1.00 91.62 72 THR A N 1
ATOM 535 C CA . THR A 1 72 ? 3.394 -2.267 17.482 1.00 91.62 72 THR A CA 1
ATOM 536 C C . THR A 1 72 ? 3.869 -1.787 18.854 1.00 91.62 72 THR A C 1
ATOM 538 O O . THR A 1 72 ? 3.259 -2.108 19.875 1.00 91.62 72 THR A O 1
ATOM 541 N N . SER A 1 73 ? 4.962 -1.024 18.908 1.00 94.31 73 SER A N 1
ATOM 542 C CA . SER A 1 73 ? 5.549 -0.580 20.167 1.00 94.31 73 SER A CA 1
ATOM 543 C C . SER A 1 73 ? 4.732 0.546 20.825 1.00 94.31 73 SER A C 1
ATOM 545 O O . SER A 1 73 ? 4.166 1.404 20.136 1.00 94.31 73 SER A O 1
ATOM 547 N N . PRO A 1 74 ? 4.710 0.627 22.170 1.00 95.19 74 PRO A N 1
ATOM 548 C CA . PRO A 1 74 ? 4.083 1.748 22.866 1.00 95.19 74 PRO A CA 1
ATOM 549 C C . PRO A 1 74 ? 4.651 3.131 22.486 1.00 95.19 74 PRO A C 1
ATOM 551 O O . PRO A 1 74 ? 3.853 4.057 22.342 1.00 95.19 74 PRO A O 1
ATOM 554 N N . PRO A 1 75 ? 5.976 3.327 22.300 1.00 96.62 75 PRO A N 1
ATOM 555 C CA . PRO A 1 75 ? 6.512 4.603 21.821 1.00 96.62 75 PRO A CA 1
ATOM 556 C C . PRO A 1 75 ? 5.970 5.012 20.450 1.00 96.62 75 PRO A C 1
ATOM 558 O O . PRO A 1 75 ? 5.573 6.162 20.287 1.00 96.62 75 PRO A O 1
ATOM 561 N N . PHE A 1 76 ? 5.886 4.080 19.495 1.00 95.62 76 PHE A N 1
ATOM 562 C CA . PHE A 1 76 ? 5.331 4.374 18.173 1.00 95.62 76 PHE A CA 1
ATOM 563 C C . PHE A 1 76 ? 3.839 4.728 18.246 1.00 95.62 76 PHE A C 1
ATOM 565 O O . PHE A 1 76 ? 3.402 5.693 17.630 1.00 95.62 76 PHE A O 1
ATOM 572 N N . SER A 1 77 ? 3.066 4.029 19.081 1.00 95.50 77 SER A N 1
ATOM 573 C CA . SER A 1 77 ? 1.659 4.372 19.343 1.00 95.50 77 SER A CA 1
ATOM 574 C C . SER A 1 77 ? 1.488 5.797 19.898 1.00 95.50 77 SER A C 1
ATOM 576 O O . SER A 1 77 ? 0.611 6.546 19.457 1.00 95.50 77 SER A O 1
ATOM 578 N N . ARG A 1 78 ? 2.368 6.226 20.815 1.00 96.38 78 ARG A N 1
ATOM 579 C CA . ARG A 1 78 ? 2.378 7.613 21.314 1.00 96.38 78 ARG A CA 1
ATOM 580 C C . ARG A 1 78 ? 2.768 8.611 20.229 1.00 96.38 78 ARG A C 1
ATOM 582 O O . ARG A 1 78 ? 2.161 9.674 20.168 1.00 96.38 78 ARG A O 1
ATOM 589 N N . LEU A 1 79 ? 3.742 8.273 19.382 1.00 96.06 79 LEU A N 1
ATOM 590 C CA . LEU A 1 79 ? 4.123 9.104 18.240 1.00 96.06 79 LEU A CA 1
ATOM 591 C C . LEU A 1 79 ? 2.938 9.299 17.289 1.00 96.06 79 LEU A C 1
ATOM 593 O O . LEU A 1 79 ? 2.631 10.436 16.951 1.00 96.06 79 LEU A O 1
ATOM 597 N N . LEU A 1 80 ? 2.226 8.227 16.923 1.00 95.69 80 LEU A N 1
ATOM 598 C CA . LEU A 1 80 ? 1.021 8.325 16.094 1.00 95.69 80 LEU A CA 1
ATOM 599 C C . LEU A 1 80 ? -0.039 9.220 16.741 1.00 95.69 80 LEU A C 1
ATOM 601 O O . LEU A 1 80 ? -0.579 10.099 16.076 1.00 95.69 80 LEU A O 1
ATOM 605 N N . SER A 1 81 ? -0.294 9.038 18.039 1.00 95.88 81 SER A N 1
ATOM 606 C CA . SER A 1 81 ? -1.251 9.869 18.787 1.00 95.88 81 SER A CA 1
ATOM 607 C C . SER A 1 81 ? -0.842 11.346 18.774 1.00 95.88 81 SER A C 1
ATOM 609 O O . SER A 1 81 ? -1.681 12.227 18.633 1.00 95.88 81 SER A O 1
ATOM 611 N N . HIS A 1 82 ? 0.459 11.626 18.882 1.00 97.00 82 HIS A N 1
ATOM 612 C CA . HIS A 1 82 ? 0.990 12.984 18.849 1.00 97.00 82 HIS A CA 1
ATOM 613 C C . HIS A 1 82 ? 0.885 13.624 17.459 1.00 97.00 82 HIS A C 1
ATOM 615 O O . HIS A 1 82 ? 0.425 14.755 17.354 1.00 97.00 82 HIS A O 1
ATOM 621 N N . LEU A 1 83 ? 1.265 12.903 16.399 1.00 96.38 83 LEU A N 1
ATOM 622 C CA . LEU A 1 83 ? 1.233 13.413 15.023 1.00 96.38 83 LEU A CA 1
ATOM 623 C C . LEU A 1 83 ? -0.193 13.653 14.519 1.00 96.38 83 LEU A C 1
ATOM 625 O O . LEU A 1 83 ? -0.434 14.596 13.776 1.00 96.38 83 LEU A O 1
ATOM 629 N N . THR A 1 84 ? -1.132 12.799 14.920 1.00 96.00 84 THR A N 1
ATOM 630 C CA . THR A 1 84 ? -2.512 12.832 14.410 1.00 96.00 84 THR A CA 1
ATOM 631 C C . THR A 1 84 ? -3.490 13.529 15.351 1.00 96.00 84 THR A C 1
ATOM 633 O O . THR A 1 84 ? -4.640 13.743 14.988 1.00 96.00 84 THR A O 1
ATOM 636 N N . SER A 1 85 ? -3.063 13.873 16.572 1.00 96.31 85 SER A N 1
ATOM 637 C CA . SER A 1 85 ? -3.942 14.323 17.665 1.00 96.31 85 SER A CA 1
ATOM 638 C C . SER A 1 85 ? -5.089 13.351 17.998 1.00 96.31 85 SER A C 1
ATOM 640 O O . SER A 1 85 ? -6.049 13.725 18.673 1.00 96.31 85 SER A O 1
ATOM 642 N N . LEU A 1 86 ? -4.998 12.095 17.549 1.00 93.81 86 LEU A N 1
ATOM 643 C CA . LEU A 1 86 ? -5.967 11.046 17.845 1.00 93.81 86 LEU A CA 1
ATOM 644 C C . LEU A 1 86 ? -5.640 10.358 19.172 1.00 93.81 86 LEU A C 1
ATOM 646 O O . LEU A 1 86 ? -4.511 10.385 19.670 1.00 93.81 86 LEU A O 1
ATOM 650 N N . LEU A 1 87 ? -6.640 9.680 19.734 1.00 92.31 87 LEU A N 1
ATOM 651 C CA . LEU A 1 87 ? -6.408 8.761 20.844 1.00 92.31 87 LEU A CA 1
ATOM 652 C C . LEU A 1 87 ? -5.529 7.580 20.392 1.00 92.31 87 LEU A C 1
ATOM 654 O O . LEU A 1 87 ? -5.569 7.205 19.215 1.00 92.31 87 LEU A O 1
ATOM 658 N N . PRO A 1 88 ? -4.788 6.943 21.319 1.00 89.94 88 PRO A N 1
ATOM 659 C CA . PRO A 1 88 ? -4.002 5.759 21.000 1.00 89.94 88 PRO A CA 1
ATOM 660 C C . PRO A 1 88 ? -4.834 4.685 20.281 1.00 89.94 88 PRO A C 1
ATOM 662 O O . PRO A 1 88 ? -5.982 4.445 20.678 1.00 89.94 88 PRO A O 1
ATOM 665 N N . PRO A 1 89 ? -4.276 4.004 19.260 1.00 87.81 89 PRO A N 1
ATOM 666 C CA . PRO A 1 89 ? -4.984 2.960 18.531 1.00 87.81 89 PRO A CA 1
ATOM 667 C C . PRO A 1 89 ? -5.557 1.891 19.469 1.00 87.81 89 PRO A C 1
ATOM 669 O O . PRO A 1 89 ? -4.843 1.312 20.286 1.00 87.81 89 PRO A O 1
ATOM 672 N N . THR A 1 90 ? -6.852 1.603 19.328 1.00 88.81 90 THR A N 1
ATOM 673 C CA . THR A 1 90 ? -7.550 0.571 20.123 1.00 88.81 90 THR A CA 1
ATOM 674 C C . THR A 1 90 ? -7.295 -0.850 19.615 1.00 88.81 90 THR A C 1
ATOM 676 O O . THR A 1 90 ? -7.555 -1.826 20.315 1.00 88.81 90 THR A O 1
ATOM 679 N N . GLY A 1 91 ? -6.767 -0.970 18.401 1.00 89.25 91 GLY A N 1
ATOM 680 C CA . GLY A 1 91 ? -6.349 -2.209 17.767 1.00 89.25 91 GLY A CA 1
ATOM 681 C C . GLY A 1 91 ? -5.626 -1.898 16.462 1.00 89.25 91 GLY A C 1
ATOM 682 O O . GLY A 1 91 ? -5.713 -0.785 15.945 1.00 89.25 91 GLY A O 1
ATOM 683 N N . HIS A 1 92 ? -4.906 -2.876 15.924 1.00 90.31 92 HIS A N 1
ATOM 684 C CA . HIS A 1 92 ? -4.225 -2.738 14.642 1.00 90.31 92 HIS A CA 1
ATOM 685 C C . HIS A 1 92 ? -4.282 -4.049 13.860 1.00 90.31 92 HIS A C 1
ATOM 687 O O . HIS A 1 92 ? -4.331 -5.140 14.427 1.00 90.31 92 HIS A O 1
ATOM 693 N N . ARG A 1 93 ? -4.213 -3.939 12.533 1.00 90.50 93 ARG A N 1
ATOM 694 C CA . ARG A 1 93 ? -3.827 -5.043 11.652 1.00 90.50 93 ARG A CA 1
ATOM 695 C C . ARG A 1 93 ? -2.620 -4.568 10.859 1.00 90.50 93 ARG A C 1
ATOM 697 O O . ARG A 1 93 ? -2.671 -3.501 10.256 1.00 90.50 93 ARG A O 1
ATOM 704 N N . SER A 1 94 ? -1.545 -5.336 10.856 1.00 91.38 94 SER A N 1
ATOM 705 C CA . SER A 1 94 ? -0.334 -4.994 10.115 1.00 91.38 94 SER A CA 1
ATOM 706 C C . SER A 1 94 ? 0.081 -6.173 9.248 1.00 91.38 94 SER A C 1
ATOM 708 O O . SER A 1 94 ? -0.220 -7.323 9.562 1.00 91.38 94 SER A O 1
ATOM 710 N N . ARG A 1 95 ? 0.682 -5.880 8.095 1.00 94.44 95 ARG A N 1
ATOM 711 C CA . ARG A 1 95 ? 1.053 -6.870 7.078 1.00 94.44 95 ARG A CA 1
ATOM 712 C C . ARG A 1 95 ? 2.311 -6.401 6.368 1.00 94.44 95 ARG A C 1
ATOM 714 O O . ARG A 1 95 ? 2.421 -5.218 6.064 1.00 94.44 95 ARG A O 1
ATOM 721 N N . VAL A 1 96 ? 3.203 -7.330 6.045 1.00 96.56 96 VAL A N 1
ATOM 722 C CA . VAL A 1 96 ? 4.322 -7.080 5.127 1.00 96.56 96 VAL A CA 1
ATOM 723 C C . VAL A 1 96 ? 3.903 -7.553 3.743 1.00 96.56 96 VAL A C 1
ATOM 725 O O . VAL A 1 96 ? 3.566 -8.724 3.563 1.00 96.56 96 VAL A O 1
ATOM 728 N N . ARG A 1 97 ? 3.892 -6.639 2.773 1.00 96.56 97 ARG A N 1
ATOM 729 C CA . ARG A 1 97 ? 3.419 -6.889 1.407 1.00 96.56 97 ARG A CA 1
ATOM 730 C C . ARG A 1 97 ? 4.540 -6.622 0.411 1.00 96.56 97 ARG A C 1
ATOM 732 O O . ARG A 1 97 ? 5.341 -5.720 0.619 1.00 96.56 97 ARG A O 1
ATOM 739 N N . ARG A 1 98 ? 4.553 -7.371 -0.686 1.00 96.44 98 ARG A N 1
ATOM 740 C CA . ARG A 1 98 ? 5.385 -7.118 -1.860 1.00 96.44 98 ARG A CA 1
ATOM 741 C C . ARG A 1 98 ? 4.510 -7.165 -3.103 1.00 96.44 98 ARG A C 1
ATOM 743 O O . ARG A 1 98 ? 3.822 -8.160 -3.332 1.00 96.44 98 ARG A O 1
ATOM 750 N N . PHE A 1 99 ? 4.583 -6.104 -3.897 1.00 97.44 99 PHE A N 1
ATOM 751 C CA . PHE A 1 99 ? 3.939 -6.005 -5.199 1.00 97.44 99 PHE A CA 1
ATOM 752 C C . PHE A 1 99 ? 5.010 -6.159 -6.276 1.00 97.44 99 PHE A C 1
ATOM 754 O O . PHE A 1 99 ? 5.963 -5.390 -6.331 1.00 97.44 99 PHE A O 1
ATOM 761 N N . ARG A 1 100 ? 4.913 -7.216 -7.077 1.00 96.06 100 ARG A N 1
ATOM 762 C CA . ARG A 1 100 ? 5.857 -7.508 -8.155 1.00 96.06 100 ARG A CA 1
ATOM 763 C C . ARG A 1 100 ? 5.473 -6.738 -9.425 1.00 96.06 100 ARG A C 1
ATOM 765 O O . ARG A 1 100 ? 4.294 -6.793 -9.801 1.00 96.06 100 ARG A O 1
ATOM 772 N N . PRO A 1 101 ? 6.454 -6.128 -10.117 1.00 97.19 101 PRO A N 1
ATOM 773 C CA . PRO A 1 101 ? 6.258 -5.551 -11.441 1.00 97.19 101 PRO A CA 1
ATOM 774 C C . PRO A 1 101 ? 5.580 -6.536 -12.393 1.00 97.19 101 PRO A C 1
ATOM 776 O O . PRO A 1 101 ? 5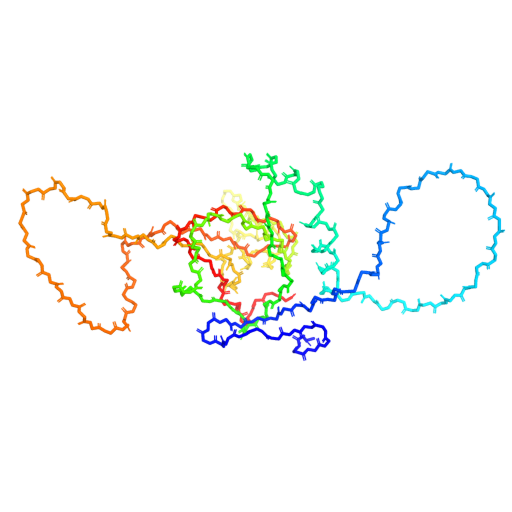.956 -7.707 -12.478 1.00 97.19 101 PRO A O 1
ATOM 779 N N . GLY A 1 102 ? 4.547 -6.071 -13.088 1.00 97.31 102 GLY A N 1
ATOM 780 C CA . GLY A 1 102 ? 3.846 -6.844 -14.106 1.00 97.31 102 GLY A CA 1
ATOM 781 C C . GLY A 1 102 ? 2.807 -7.843 -13.580 1.00 97.31 102 GLY A C 1
ATOM 782 O O . GLY A 1 102 ? 2.254 -8.611 -14.367 1.00 97.31 102 GLY A O 1
ATOM 783 N N . LEU A 1 103 ? 2.566 -7.907 -12.264 1.00 96.38 103 LEU A N 1
ATOM 784 C CA . LEU A 1 103 ? 1.736 -8.965 -11.671 1.00 96.38 103 LEU A CA 1
ATOM 785 C C . LEU A 1 103 ? 0.723 -8.470 -10.646 1.00 96.38 103 LEU A C 1
ATOM 787 O O . LEU A 1 103 ? -0.413 -8.949 -10.644 1.00 96.38 103 LEU A O 1
ATOM 791 N N . ASP A 1 104 ? 1.142 -7.593 -9.741 1.00 98.19 104 ASP A N 1
ATOM 792 C CA . ASP A 1 104 ? 0.463 -7.425 -8.461 1.00 98.19 104 ASP A CA 1
ATOM 793 C C . ASP A 1 104 ? -0.298 -6.088 -8.361 1.00 98.19 104 ASP A C 1
ATOM 795 O O . ASP A 1 104 ? 0.115 -5.068 -8.910 1.00 98.19 104 ASP A O 1
ATOM 799 N N . TYR A 1 105 ? -1.447 -6.120 -7.680 1.00 98.19 105 TYR A N 1
ATOM 800 C CA . TYR A 1 105 ? -2.422 -5.034 -7.532 1.00 98.19 105 TYR A CA 1
ATOM 801 C C . TYR A 1 105 ? -3.451 -5.344 -6.434 1.00 98.19 105 TYR A C 1
ATOM 803 O O . TYR A 1 105 ? -3.603 -6.488 -5.986 1.00 98.19 105 TYR A O 1
ATOM 811 N N . THR A 1 106 ? -4.245 -4.343 -6.056 1.00 98.00 106 THR A N 1
ATOM 812 C CA . THR A 1 106 ? -5.559 -4.557 -5.430 1.00 98.00 106 THR A CA 1
ATOM 813 C C . THR A 1 106 ? -6.620 -3.736 -6.157 1.00 98.00 106 THR A C 1
ATOM 815 O O . THR A 1 106 ? -6.290 -2.754 -6.811 1.00 98.00 106 THR A O 1
ATOM 818 N N . VAL A 1 107 ? -7.888 -4.125 -6.050 1.00 95.94 107 VAL A N 1
ATOM 819 C CA . VAL A 1 107 ? -8.999 -3.465 -6.754 1.00 95.94 107 VAL A CA 1
ATOM 820 C C . VAL A 1 107 ? -9.939 -2.803 -5.753 1.00 95.94 107 VAL A C 1
ATOM 822 O O . VAL A 1 107 ? -10.203 -3.368 -4.688 1.00 95.94 107 VAL A O 1
ATOM 825 N N . ALA A 1 108 ? -10.452 -1.626 -6.108 1.00 92.19 108 ALA A N 1
ATOM 826 C CA . ALA A 1 108 ? -11.566 -1.007 -5.410 1.00 92.19 108 ALA A CA 1
ATOM 827 C C . ALA A 1 108 ? -12.841 -1.834 -5.622 1.00 92.19 108 ALA A C 1
ATOM 829 O O . ALA A 1 108 ? -13.243 -2.096 -6.749 1.00 92.19 108 ALA A O 1
ATOM 830 N N . HIS A 1 109 ? -13.470 -2.288 -4.544 1.00 87.94 109 HIS A N 1
ATOM 831 C CA . HIS A 1 109 ? -14.739 -3.010 -4.612 1.00 87.94 109 HIS A CA 1
ATOM 832 C C . HIS A 1 109 ? -15.527 -2.784 -3.322 1.00 87.94 109 HIS A C 1
ATOM 834 O O . HIS A 1 109 ? -14.917 -2.583 -2.274 1.00 87.94 109 HIS A O 1
ATOM 840 N N . TYR A 1 110 ? -16.853 -2.941 -3.335 1.00 83.62 110 TYR A N 1
ATOM 841 C CA . TYR A 1 110 ? -17.702 -2.725 -2.148 1.00 83.62 110 TYR A CA 1
ATOM 842 C C . TYR A 1 110 ? -17.212 -3.445 -0.881 1.00 83.62 110 TYR A C 1
ATOM 844 O O . TYR A 1 110 ? -17.169 -2.875 0.201 1.00 83.62 110 TYR A O 1
ATOM 852 N N . GLY A 1 111 ? -16.722 -4.686 -0.998 1.00 82.62 111 GLY A N 1
ATOM 853 C CA . GLY A 1 111 ? -16.149 -5.415 0.147 1.00 82.62 111 GLY A CA 1
ATOM 854 C C . GLY A 1 111 ? -14.825 -4.858 0.710 1.00 82.62 111 GLY A C 1
ATOM 855 O O . GLY A 1 111 ? -14.254 -5.473 1.607 1.00 82.62 111 GLY A O 1
ATOM 856 N N . ALA A 1 112 ? -14.284 -3.779 0.138 1.00 83.56 112 ALA A N 1
ATOM 857 C CA . ALA A 1 112 ? -13.073 -3.081 0.570 1.00 83.56 112 ALA A CA 1
ATOM 858 C C . ALA A 1 112 ? -13.386 -1.712 1.199 1.00 83.56 112 ALA A C 1
ATOM 860 O O . ALA A 1 112 ? -12.456 -1.045 1.653 1.00 83.56 112 ALA A O 1
ATOM 861 N N . LEU A 1 113 ? -14.666 -1.325 1.255 1.00 88.19 113 LEU A N 1
ATOM 862 C CA . LEU A 1 113 ? -15.125 -0.131 1.953 1.00 88.19 113 LEU A CA 1
ATOM 863 C C . LEU A 1 113 ? -14.750 -0.194 3.432 1.00 88.19 113 LEU A C 1
ATOM 865 O O . LEU A 1 113 ? -14.880 -1.232 4.092 1.00 88.19 113 LEU A O 1
ATOM 869 N N . THR A 1 114 ? -14.318 0.938 3.976 1.00 86.81 114 THR A N 1
ATOM 870 C CA . THR A 1 114 ? -14.305 1.122 5.425 1.00 86.81 114 THR A CA 1
ATOM 871 C C . THR A 1 114 ? -15.738 1.072 5.934 1.00 86.81 114 THR A C 1
ATOM 873 O O . THR A 1 114 ? -16.577 1.869 5.527 1.00 86.81 114 THR A O 1
ATOM 876 N N . THR A 1 115 ? -16.023 0.159 6.857 1.00 87.12 115 THR A N 1
ATOM 877 C CA . THR A 1 115 ? -17.352 0.035 7.462 1.00 87.12 115 THR A CA 1
ATOM 878 C C . THR A 1 115 ? -17.310 0.377 8.945 1.00 87.12 115 THR A C 1
ATOM 880 O O . THR A 1 115 ? -16.454 -0.122 9.680 1.00 87.12 115 THR A O 1
ATOM 883 N N . GLY A 1 116 ? -18.289 1.148 9.411 1.00 86.44 116 GLY A N 1
ATOM 884 C CA . GLY A 1 116 ? -18.610 1.326 10.828 1.00 86.44 116 GLY A CA 1
ATOM 885 C C . GLY A 1 116 ? -17.731 2.310 11.603 1.00 86.44 116 GLY A C 1
ATOM 886 O O . GLY A 1 116 ? -18.274 3.132 12.332 1.00 86.44 116 GLY A O 1
ATOM 887 N N . ARG A 1 117 ? -16.399 2.239 11.499 1.00 88.62 117 ARG A N 1
ATOM 888 C CA . ARG A 1 117 ? -15.478 3.164 12.190 1.00 88.62 117 ARG A CA 1
ATOM 889 C C . ARG A 1 117 ? -14.367 3.615 11.256 1.00 88.62 117 ARG A C 1
ATOM 891 O O . ARG A 1 117 ? -13.883 2.800 10.473 1.00 88.62 117 ARG A O 1
ATOM 898 N N . SER A 1 118 ? -13.933 4.864 11.406 1.00 91.56 118 SER A N 1
ATOM 899 C CA . SER A 1 118 ? -12.752 5.380 10.720 1.00 91.56 118 SER A CA 1
ATOM 900 C C . SER A 1 118 ? -11.500 4.590 11.117 1.00 91.56 118 SER A C 1
ATOM 902 O O . SER A 1 118 ? -11.393 4.053 12.228 1.00 91.56 118 SER A O 1
ATOM 904 N N . VAL A 1 119 ? -10.546 4.499 10.196 1.00 93.94 119 VAL A N 1
ATOM 905 C CA . VAL A 1 119 ? -9.308 3.732 10.352 1.00 93.94 119 VAL A CA 1
ATOM 906 C C . VAL A 1 119 ? -8.129 4.612 9.966 1.00 93.94 119 VAL A C 1
ATOM 908 O O . VAL A 1 119 ? -8.086 5.138 8.860 1.00 93.94 119 VAL A O 1
ATOM 911 N N . LEU A 1 120 ? -7.142 4.720 10.857 1.00 95.50 120 LEU A N 1
ATOM 912 C CA . LEU A 1 120 ? -5.844 5.294 10.517 1.00 95.50 120 LEU A CA 1
ATOM 913 C C . LEU A 1 120 ? -4.990 4.227 9.827 1.00 95.50 120 LEU A C 1
ATOM 915 O O . LEU A 1 120 ? -4.581 3.246 10.455 1.00 95.50 120 LEU A O 1
ATOM 919 N N . ASP A 1 121 ? -4.709 4.425 8.547 1.00 95.56 121 ASP A N 1
ATOM 920 C CA . ASP A 1 121 ? -3.733 3.631 7.818 1.00 95.56 121 ASP A CA 1
ATOM 921 C C . ASP A 1 121 ? -2.338 4.239 8.000 1.00 95.56 121 ASP A C 1
ATOM 923 O O . ASP A 1 121 ? -2.141 5.437 7.816 1.00 95.56 121 ASP A O 1
ATOM 927 N N . ALA A 1 122 ? -1.367 3.393 8.347 1.00 96.12 122 ALA A N 1
ATOM 928 C CA . ALA A 1 122 ? 0.049 3.736 8.384 1.00 96.12 122 ALA A CA 1
ATOM 929 C C . ALA A 1 122 ? 0.804 2.818 7.413 1.00 96.12 122 ALA A C 1
ATOM 931 O O . ALA A 1 122 ? 0.933 1.615 7.667 1.00 96.12 122 ALA A O 1
ATOM 932 N N . THR A 1 123 ? 1.272 3.369 6.294 1.00 97.00 123 THR A N 1
ATOM 933 C CA . THR A 1 123 ? 1.997 2.629 5.250 1.00 97.00 123 THR A CA 1
ATOM 934 C C . THR A 1 123 ? 3.461 3.052 5.257 1.00 97.00 123 THR A C 1
ATOM 936 O O . THR A 1 123 ? 3.768 4.178 4.887 1.00 97.00 123 THR A O 1
ATOM 939 N N . LEU A 1 124 ? 4.362 2.149 5.660 1.00 97.19 124 LEU A N 1
ATOM 940 C CA . LEU A 1 124 ? 5.806 2.310 5.467 1.00 97.19 124 LEU A CA 1
ATOM 941 C C . LEU A 1 124 ? 6.198 1.659 4.133 1.00 97.19 124 LEU A C 1
ATOM 943 O O . LEU A 1 124 ? 6.060 0.441 3.986 1.00 97.19 124 LEU A O 1
ATOM 947 N N . CYS A 1 125 ? 6.637 2.464 3.170 1.00 97.12 125 CYS A N 1
ATOM 948 C CA . CYS A 1 125 ? 6.925 2.048 1.803 1.00 97.12 125 CYS A CA 1
ATOM 949 C C . CYS A 1 125 ? 8.434 1.948 1.545 1.00 97.12 125 CYS A C 1
ATOM 951 O O . CYS A 1 125 ? 9.224 2.758 2.022 1.00 97.12 125 CYS A O 1
ATOM 953 N N . PHE A 1 126 ? 8.821 0.931 0.773 1.00 96.19 126 PHE A N 1
ATOM 954 C CA . PHE A 1 126 ? 10.160 0.772 0.215 1.00 96.19 126 PHE A CA 1
ATOM 955 C C . PHE A 1 126 ? 10.019 0.331 -1.242 1.00 96.19 126 PHE A C 1
ATOM 957 O O . PHE A 1 126 ? 9.380 -0.687 -1.522 1.00 96.19 126 PHE A O 1
ATOM 964 N N . CYS A 1 127 ? 10.629 1.085 -2.147 1.00 95.12 127 CYS A N 1
ATOM 965 C CA . CYS A 1 127 ? 10.732 0.798 -3.574 1.00 95.12 127 CYS A CA 1
ATOM 966 C C . CYS A 1 127 ? 12.132 1.207 -4.061 1.00 95.12 127 CYS A C 1
ATOM 968 O O . CYS A 1 127 ? 12.915 1.760 -3.286 1.00 95.12 127 CYS A O 1
ATOM 970 N N . ALA A 1 128 ? 12.468 0.903 -5.314 1.00 94.50 128 ALA A N 1
ATOM 971 C CA . ALA A 1 128 ? 13.684 1.431 -5.930 1.00 94.50 128 ALA A CA 1
ATOM 972 C C . ALA A 1 128 ? 13.648 2.969 -5.985 1.00 94.50 128 ALA A C 1
ATOM 974 O O . ALA A 1 128 ? 12.566 3.552 -6.072 1.00 94.50 128 ALA A O 1
ATOM 975 N N . GLY A 1 129 ? 14.825 3.590 -5.897 1.00 92.25 129 GLY A N 1
ATOM 976 C CA . GLY A 1 129 ? 14.996 5.024 -5.660 1.00 92.25 129 GLY A CA 1
ATOM 977 C C . GLY A 1 129 ? 15.521 5.342 -4.255 1.00 92.25 129 GLY A C 1
ATOM 978 O O . GLY A 1 129 ? 15.705 4.453 -3.414 1.00 92.25 129 GLY A O 1
ATOM 979 N N . ASN A 1 130 ? 15.779 6.625 -4.008 1.00 91.94 130 ASN A N 1
ATOM 980 C CA . ASN A 1 130 ? 16.345 7.123 -2.755 1.00 91.94 130 ASN A CA 1
ATOM 981 C C . ASN A 1 130 ? 15.305 7.809 -1.856 1.00 91.94 130 ASN A C 1
ATOM 983 O O . ASN A 1 130 ? 15.644 8.186 -0.735 1.00 91.94 130 ASN A O 1
ATOM 987 N N . GLY A 1 131 ? 14.058 7.957 -2.320 1.00 90.06 131 GLY A N 1
ATOM 988 C CA . GLY A 1 131 ? 12.997 8.639 -1.574 1.00 90.06 131 GLY A CA 1
ATOM 989 C C . GLY A 1 131 ? 13.120 10.164 -1.593 1.00 90.06 131 GLY A C 1
ATOM 990 O O . GLY A 1 131 ? 12.445 10.849 -0.826 1.00 90.06 131 GLY A O 1
ATOM 991 N N . GLU A 1 132 ? 13.981 10.701 -2.457 1.00 88.75 132 GLU A N 1
ATOM 992 C CA . GLU A 1 132 ? 14.137 12.137 -2.663 1.00 88.75 132 GLU A CA 1
ATOM 993 C C . GLU A 1 132 ? 13.230 12.585 -3.815 1.00 88.75 132 GLU A C 1
ATOM 995 O O . GLU A 1 132 ? 13.193 11.917 -4.851 1.00 88.75 132 GLU A O 1
ATOM 1000 N N . PRO A 1 133 ? 12.509 13.711 -3.680 1.00 84.50 133 PRO A N 1
ATOM 1001 C CA . PRO A 1 133 ? 11.664 14.203 -4.757 1.00 84.50 133 PRO A CA 1
ATOM 1002 C C . PRO A 1 133 ? 12.518 14.551 -5.989 1.00 84.50 133 PRO A C 1
ATOM 1004 O O . PRO A 1 133 ? 13.589 15.157 -5.828 1.00 84.50 133 PRO A O 1
ATOM 1007 N N . PRO A 1 134 ? 12.060 14.218 -7.212 1.00 84.69 134 PRO A N 1
ATOM 1008 C CA . PRO A 1 134 ? 12.775 14.562 -8.434 1.00 84.69 134 PRO A CA 1
ATOM 1009 C C . PRO A 1 134 ? 12.899 16.083 -8.554 1.00 84.69 134 PRO A C 1
ATOM 1011 O O . PRO A 1 134 ? 11.927 16.821 -8.379 1.00 84.69 134 PRO A O 1
ATOM 1014 N N . LYS A 1 135 ? 14.106 16.570 -8.844 1.00 84.69 135 LYS A N 1
ATOM 1015 C CA . LYS A 1 135 ? 14.360 17.990 -9.110 1.00 84.69 135 LYS A CA 1
ATOM 1016 C C . LYS A 1 135 ? 14.703 18.147 -10.578 1.00 84.69 135 LYS A C 1
ATOM 1018 O O . LYS A 1 135 ? 15.352 17.287 -11.156 1.00 84.69 135 LYS A O 1
ATOM 1023 N N . TYR A 1 136 ? 14.284 19.252 -11.170 1.00 81.50 136 TYR A N 1
ATOM 1024 C CA . TYR A 1 136 ? 14.631 19.588 -12.542 1.00 81.50 136 TYR A CA 1
ATOM 1025 C C . TYR A 1 136 ? 15.440 20.869 -12.507 1.00 81.50 136 TYR A C 1
ATOM 1027 O O . TYR A 1 136 ? 14.973 21.872 -11.956 1.00 81.50 136 TYR A O 1
ATOM 1035 N N . ASP A 1 137 ? 16.640 20.833 -13.076 1.00 78.38 137 ASP A N 1
ATOM 1036 C CA . ASP A 1 137 ? 17.391 22.060 -13.280 1.00 78.38 137 ASP A CA 1
ATOM 1037 C C . ASP A 1 137 ? 16.641 22.885 -14.327 1.00 78.38 137 ASP A C 1
ATOM 1039 O O . ASP A 1 137 ? 16.470 22.475 -15.476 1.00 78.38 137 ASP A O 1
ATOM 1043 N N . VAL A 1 138 ? 16.130 24.043 -13.908 1.00 69.00 138 VAL A N 1
ATOM 1044 C CA . VAL A 1 138 ? 15.586 25.029 -14.840 1.00 69.00 138 VAL A CA 1
ATOM 1045 C C . VAL A 1 138 ? 16.743 25.570 -15.664 1.00 69.00 138 VAL A C 1
ATOM 1047 O O . VAL A 1 138 ? 17.692 26.131 -15.114 1.00 69.00 138 VAL A O 1
ATOM 1050 N N . ALA A 1 139 ? 16.665 25.406 -16.984 1.00 64.31 139 ALA A N 1
ATOM 1051 C CA . ALA A 1 139 ? 17.604 26.055 -17.885 1.00 64.31 139 ALA A CA 1
ATOM 1052 C C . ALA A 1 139 ? 17.623 27.571 -17.602 1.00 64.31 139 ALA A C 1
ATOM 1054 O O . ALA A 1 139 ? 16.570 28.210 -17.550 1.00 64.31 139 ALA A O 1
ATOM 1055 N N . GLU A 1 140 ? 18.818 28.143 -17.415 1.00 61.56 140 GLU A N 1
ATOM 1056 C CA . GLU A 1 140 ? 19.028 29.598 -17.377 1.00 61.56 140 GLU A CA 1
ATOM 1057 C C . GLU A 1 140 ? 18.294 30.262 -18.559 1.00 61.56 140 GLU A C 1
ATOM 1059 O O . GLU A 1 140 ? 18.309 29.724 -19.674 1.00 61.56 140 GLU A O 1
ATOM 1064 N N . GLU A 1 141 ? 17.649 31.418 -18.335 1.00 58.94 141 GLU A N 1
ATOM 1065 C CA . GLU A 1 141 ? 16.900 32.127 -19.384 1.00 58.94 141 GLU A CA 1
ATOM 1066 C C . GLU A 1 141 ? 17.770 32.315 -20.642 1.00 58.94 141 GLU A C 1
ATOM 1068 O O . GLU A 1 141 ? 18.753 33.055 -20.644 1.00 58.94 141 GLU A O 1
ATOM 1073 N N . GLY A 1 142 ? 17.396 31.636 -21.734 1.00 62.28 142 GLY A N 1
ATOM 1074 C CA . GLY A 1 142 ? 18.087 31.698 -23.028 1.00 62.28 142 GLY A CA 1
ATOM 1075 C C . GLY A 1 142 ? 18.999 30.509 -23.361 1.00 62.28 142 GLY A C 1
ATOM 1076 O O . GLY A 1 142 ? 19.583 30.494 -24.446 1.00 62.28 142 GLY A O 1
ATOM 1077 N N . GLY A 1 143 ? 19.113 29.504 -22.489 1.00 59.34 143 GLY A N 1
ATOM 1078 C CA . GLY A 1 143 ? 19.828 28.257 -22.773 1.00 59.34 143 GLY A CA 1
ATOM 1079 C C . GLY A 1 143 ? 18.997 27.256 -23.587 1.00 59.34 143 GLY A C 1
ATOM 1080 O O . GLY A 1 143 ? 17.829 27.023 -23.303 1.00 59.34 143 GLY A O 1
ATOM 1081 N N . THR A 1 144 ? 19.606 26.595 -24.576 1.00 58.53 144 THR A N 1
ATOM 1082 C CA . THR A 1 144 ? 18.992 25.492 -25.351 1.00 58.53 144 THR A CA 1
ATOM 1083 C C . THR A 1 144 ? 19.025 24.145 -24.608 1.00 58.53 144 THR A C 1
ATOM 1085 O O . THR A 1 144 ? 19.069 23.093 -25.246 1.00 58.53 144 THR A O 1
ATOM 1088 N N . GLY A 1 145 ? 19.116 24.166 -23.277 1.00 58.62 145 GLY A N 1
ATOM 1089 C CA . GLY A 1 145 ? 19.248 22.968 -22.450 1.00 58.62 145 GLY A CA 1
ATOM 1090 C C . GLY A 1 145 ? 17.914 22.246 -22.293 1.00 58.62 145 GLY A C 1
ATOM 1091 O O . GLY A 1 145 ? 16.875 22.882 -22.128 1.00 58.62 145 GLY A O 1
ATOM 1092 N N . VAL A 1 146 ? 17.942 20.917 -22.348 1.00 61.44 146 VAL A N 1
ATOM 1093 C CA . VAL A 1 146 ? 16.875 20.089 -21.774 1.00 61.44 146 VAL A CA 1
ATOM 1094 C C . VAL A 1 146 ? 16.918 20.249 -20.252 1.00 61.44 146 VAL A C 1
ATOM 1096 O O . VAL A 1 146 ? 18.001 20.376 -19.687 1.00 61.44 146 VAL A O 1
ATOM 1099 N N . ASN A 1 147 ? 15.753 20.297 -19.598 1.00 69.44 147 ASN A N 1
ATOM 1100 C CA . ASN A 1 147 ? 15.677 20.295 -18.136 1.00 69.44 147 ASN A CA 1
ATOM 1101 C C . ASN A 1 147 ? 16.174 18.931 -17.640 1.00 69.44 147 ASN A C 1
ATOM 1103 O O . ASN A 1 147 ? 15.415 17.958 -17.655 1.00 69.44 147 ASN A O 1
ATOM 1107 N N . ASP A 1 148 ? 17.447 18.850 -17.264 1.00 77.62 148 ASP A N 1
ATOM 1108 C CA . ASP A 1 148 ? 18.041 17.608 -16.786 1.00 77.62 148 ASP A CA 1
ATOM 1109 C C . ASP A 1 148 ? 17.453 17.246 -15.415 1.00 77.62 148 ASP A C 1
ATOM 1111 O O . ASP A 1 148 ? 17.277 18.094 -14.530 1.00 77.62 148 ASP A O 1
ATOM 1115 N N . LEU A 1 149 ? 17.115 15.965 -15.256 1.00 80.31 149 LEU A N 1
ATOM 1116 C CA . LEU A 1 149 ? 16.662 15.422 -13.984 1.00 80.31 149 LEU A CA 1
ATOM 1117 C C . LEU A 1 149 ? 17.844 15.386 -13.009 1.00 80.31 149 LEU A C 1
ATOM 1119 O O . LEU A 1 149 ? 18.833 14.685 -13.218 1.00 80.31 149 LEU A O 1
ATOM 1123 N N . VAL A 1 150 ? 17.702 16.101 -11.902 1.00 77.75 150 VAL A N 1
ATOM 1124 C CA . VAL A 1 150 ? 18.570 16.024 -10.732 1.00 77.75 150 VAL A CA 1
ATOM 1125 C C . VAL A 1 150 ? 17.890 15.127 -9.703 1.00 77.75 150 VAL A C 1
ATOM 1127 O O . VAL A 1 150 ? 17.000 15.542 -8.960 1.00 77.75 150 VAL A O 1
ATOM 1130 N N . GLY A 1 151 ? 18.301 13.864 -9.669 1.00 79.75 151 GLY A N 1
ATOM 1131 C CA . GLY A 1 151 ? 17.700 12.838 -8.820 1.00 79.75 151 GLY A CA 1
ATOM 1132 C C . GLY A 1 151 ? 17.953 11.446 -9.382 1.00 79.75 151 GLY A C 1
ATOM 1133 O O . GLY A 1 151 ? 18.833 11.269 -10.224 1.00 79.75 151 GLY A O 1
ATOM 1134 N N . THR A 1 152 ? 17.198 10.456 -8.910 1.00 87.25 152 THR A N 1
ATOM 1135 C CA . THR A 1 152 ? 17.203 9.128 -9.532 1.00 87.25 152 THR A CA 1
ATOM 1136 C C . THR A 1 152 ? 16.050 9.018 -10.527 1.00 87.25 152 THR A C 1
ATOM 1138 O O . THR A 1 152 ? 14.948 9.503 -10.261 1.00 87.25 152 THR A O 1
ATOM 1141 N N . ASP A 1 153 ? 16.296 8.362 -11.663 1.00 90.62 153 ASP A N 1
ATOM 1142 C CA . ASP A 1 153 ? 15.247 8.052 -12.645 1.00 90.62 153 ASP A CA 1
ATOM 1143 C C . ASP A 1 153 ? 14.120 7.215 -12.012 1.00 90.62 153 ASP A C 1
ATOM 1145 O O . ASP A 1 153 ? 12.953 7.359 -12.380 1.00 90.62 153 ASP A O 1
ATOM 1149 N N . ASP A 1 154 ? 14.459 6.373 -11.028 1.00 93.94 154 ASP A N 1
ATOM 1150 C CA . ASP A 1 154 ? 13.502 5.550 -10.289 1.00 93.94 154 ASP A CA 1
ATOM 1151 C C . ASP A 1 154 ? 12.529 6.416 -9.474 1.00 93.94 154 ASP A C 1
ATOM 1153 O O . ASP A 1 154 ? 11.318 6.236 -9.594 1.00 93.94 154 ASP A O 1
ATOM 1157 N N . ASP A 1 155 ? 13.035 7.382 -8.693 1.00 92.62 155 ASP A N 1
ATOM 1158 C CA . ASP A 1 155 ? 12.197 8.301 -7.906 1.00 92.62 155 ASP A CA 1
ATOM 1159 C C . ASP A 1 155 ? 11.262 9.105 -8.827 1.00 92.62 155 ASP A C 1
ATOM 1161 O O . ASP A 1 155 ? 10.069 9.224 -8.549 1.00 92.62 155 ASP A O 1
ATOM 1165 N N . ALA A 1 156 ? 11.770 9.592 -9.966 1.00 92.31 156 ALA A N 1
ATOM 1166 C CA . ALA A 1 156 ? 10.949 10.289 -10.955 1.00 92.31 156 ALA A CA 1
ATOM 1167 C C . ALA A 1 156 ? 9.849 9.385 -11.534 1.00 92.31 156 ALA A C 1
ATOM 1169 O O . ALA A 1 156 ? 8.698 9.801 -11.639 1.00 92.31 156 ALA A O 1
ATOM 1170 N N . THR A 1 157 ? 10.186 8.138 -11.867 1.00 94.38 157 THR A N 1
ATOM 1171 C CA . THR A 1 157 ? 9.254 7.161 -12.450 1.00 94.38 157 THR A CA 1
ATOM 1172 C C . THR A 1 157 ? 8.106 6.807 -11.500 1.00 94.38 157 THR A C 1
ATOM 1174 O O . THR A 1 157 ? 6.971 6.605 -11.942 1.00 94.38 157 THR A O 1
ATOM 1177 N N . TRP A 1 158 ? 8.376 6.713 -10.196 1.00 95.19 158 TRP A N 1
ATOM 1178 C CA . TRP A 1 158 ? 7.317 6.498 -9.212 1.00 95.19 158 TRP A CA 1
ATOM 1179 C C . TRP A 1 158 ? 6.451 7.739 -9.003 1.00 95.19 158 TRP A C 1
ATOM 1181 O O . TRP A 1 158 ? 5.236 7.604 -8.855 1.00 95.19 158 TRP A O 1
ATOM 1191 N N . GLU A 1 159 ? 7.055 8.928 -9.029 1.00 92.62 159 GLU A N 1
ATOM 1192 C CA . GLU A 1 159 ? 6.360 10.191 -8.777 1.00 92.62 159 GLU A CA 1
ATOM 1193 C C . GLU A 1 159 ? 5.404 10.589 -9.911 1.00 92.62 159 GLU A C 1
ATOM 1195 O O . GLU A 1 159 ? 4.342 11.145 -9.635 1.00 92.62 159 GLU A O 1
ATOM 1200 N N . THR A 1 160 ? 5.703 10.254 -11.176 1.00 91.50 160 THR A N 1
ATOM 1201 C CA . THR A 1 160 ? 4.746 10.495 -12.279 1.00 91.50 160 THR A CA 1
ATOM 1202 C C . THR A 1 160 ? 3.507 9.601 -12.203 1.00 91.50 160 THR A C 1
ATOM 1204 O O . THR A 1 160 ? 2.488 9.903 -12.823 1.00 91.50 160 THR A O 1
ATOM 1207 N N . GLY A 1 161 ? 3.583 8.487 -11.467 1.00 92.12 161 GLY A N 1
ATOM 1208 C CA . GLY A 1 161 ? 2.528 7.480 -11.381 1.00 92.12 161 GLY A CA 1
ATOM 1209 C C . GLY A 1 161 ? 2.480 6.499 -12.560 1.00 92.12 161 GLY A C 1
ATOM 1210 O O . GLY A 1 161 ? 1.693 5.549 -12.517 1.00 92.12 161 GLY A O 1
ATOM 1211 N N . ASP A 1 162 ? 3.337 6.649 -13.578 1.00 92.38 162 ASP A N 1
ATOM 1212 C CA . ASP A 1 162 ? 3.342 5.789 -14.775 1.00 92.38 162 ASP A CA 1
ATOM 1213 C C . ASP A 1 162 ? 3.702 4.331 -14.457 1.00 92.38 162 ASP A C 1
ATOM 1215 O O . ASP A 1 162 ? 3.198 3.393 -15.083 1.00 92.38 162 ASP A O 1
ATOM 1219 N N . ALA A 1 163 ? 4.537 4.114 -13.436 1.00 95.25 163 ALA A N 1
ATOM 1220 C CA . ALA A 1 163 ? 4.847 2.777 -12.936 1.00 95.25 163 ALA A CA 1
ATOM 1221 C C . ALA A 1 163 ? 3.686 2.121 -12.165 1.00 95.25 163 ALA A C 1
ATOM 1223 O O . ALA A 1 163 ? 3.745 0.924 -11.863 1.00 95.25 163 ALA A O 1
ATOM 1224 N N . GLY A 1 164 ? 2.617 2.863 -11.859 1.00 97.06 164 GLY A N 1
ATOM 1225 C CA . GLY A 1 164 ? 1.562 2.418 -10.959 1.00 97.06 164 GLY A CA 1
ATOM 1226 C C . GLY A 1 164 ? 2.077 2.254 -9.528 1.00 97.06 164 GLY A C 1
ATOM 1227 O O . GLY A 1 164 ? 2.914 3.023 -9.071 1.00 97.06 164 GLY A O 1
ATOM 1228 N N . GLY A 1 165 ? 1.557 1.274 -8.782 1.00 96.75 165 GLY A N 1
ATOM 1229 C CA . GLY A 1 165 ? 2.002 0.988 -7.409 1.00 96.75 165 GLY A CA 1
ATOM 1230 C C . GLY A 1 165 ? 1.622 2.023 -6.343 1.00 96.75 165 GLY A C 1
ATOM 1231 O O . GLY A 1 165 ? 1.769 1.734 -5.157 1.00 96.75 165 GLY A O 1
ATOM 1232 N N . PHE A 1 166 ? 1.087 3.178 -6.738 1.00 97.12 166 PHE A N 1
ATOM 1233 C CA . PHE A 1 166 ? 0.549 4.184 -5.829 1.00 97.12 166 PHE A CA 1
ATOM 1234 C C . PHE A 1 166 ? -0.697 3.680 -5.090 1.00 97.12 166 PHE A C 1
ATOM 1236 O O . PHE A 1 166 ? -1.465 2.848 -5.595 1.00 97.12 166 PHE A O 1
ATOM 1243 N N . GLU A 1 167 ? -0.886 4.175 -3.867 1.00 97.31 167 GLU A N 1
ATOM 1244 C CA . GLU A 1 167 ? -2.070 3.896 -3.059 1.00 97.31 167 GLU A CA 1
ATOM 1245 C C . GLU A 1 167 ? -3.143 4.950 -3.329 1.00 97.31 167 GLU A C 1
ATOM 1247 O O . GLU A 1 167 ? -2.893 6.142 -3.184 1.00 97.31 167 GLU A O 1
ATOM 1252 N N . CYS A 1 168 ? -4.347 4.507 -3.676 1.00 96.31 168 CYS A N 1
ATOM 1253 C CA . CYS A 1 168 ? -5.509 5.362 -3.875 1.00 96.31 168 CYS A CA 1
ATOM 1254 C C . CYS A 1 168 ? -6.503 5.208 -2.738 1.00 96.31 168 CYS A C 1
ATOM 1256 O O . CYS A 1 168 ? -6.734 4.095 -2.248 1.00 96.31 168 CYS A O 1
ATOM 1258 N N . TYR A 1 169 ? -7.139 6.320 -2.410 1.00 95.19 169 TYR A N 1
ATOM 1259 C CA . TYR A 1 169 ? -8.210 6.460 -1.444 1.00 95.19 169 TYR A CA 1
ATOM 1260 C C . TYR A 1 169 ? -9.337 7.223 -2.133 1.00 95.19 169 TYR A C 1
ATOM 1262 O O . TYR A 1 169 ? -9.087 8.293 -2.677 1.00 95.19 169 TYR A O 1
ATOM 1270 N N . ILE A 1 170 ? -10.532 6.639 -2.159 1.00 92.00 170 ILE A N 1
ATOM 1271 C CA . ILE A 1 170 ? -11.704 7.195 -2.846 1.00 92.00 170 ILE A CA 1
ATOM 1272 C C . ILE A 1 170 ? -12.872 7.139 -1.869 1.00 92.00 170 ILE A C 1
ATOM 1274 O O . ILE A 1 170 ? -13.154 6.050 -1.350 1.00 92.00 170 ILE A O 1
ATOM 1278 N N . SER A 1 171 ? -13.514 8.273 -1.578 1.00 88.56 171 SER A N 1
ATOM 1279 C CA . SER A 1 171 ? -14.835 8.264 -0.945 1.00 88.56 171 SER A CA 1
ATOM 1280 C C . SER A 1 171 ? -15.855 7.763 -1.959 1.00 88.56 171 SER A C 1
ATOM 1282 O O . SER A 1 171 ? -15.855 8.173 -3.113 1.00 88.56 171 SER A O 1
ATOM 1284 N N . VAL A 1 172 ? -16.677 6.803 -1.552 1.00 82.62 172 VAL A N 1
ATOM 1285 C CA . VAL A 1 172 ? -17.899 6.514 -2.294 1.00 82.62 172 VAL A CA 1
ATOM 1286 C C . VAL A 1 172 ? -18.939 7.423 -1.677 1.00 82.62 172 VAL A C 1
ATOM 1288 O O . VAL A 1 172 ? -19.339 7.193 -0.533 1.00 82.62 172 VAL A O 1
ATOM 1291 N N . ASP A 1 173 ? -19.281 8.487 -2.390 1.00 68.56 173 ASP A N 1
ATOM 1292 C CA . ASP A 1 173 ? -20.313 9.403 -1.947 1.00 68.56 173 ASP A CA 1
ATOM 1293 C C . ASP A 1 173 ? -21.649 8.651 -2.046 1.00 68.56 173 ASP A C 1
ATOM 1295 O O . ASP A 1 173 ? -22.047 8.137 -3.093 1.00 68.56 173 ASP A O 1
ATOM 1299 N N . ASP A 1 174 ? -22.313 8.471 -0.902 1.00 54.84 174 ASP A N 1
ATOM 1300 C CA . ASP A 1 174 ? -23.694 8.007 -0.896 1.00 54.84 174 ASP A CA 1
ATOM 1301 C C . ASP A 1 174 ? -24.537 9.199 -1.379 1.00 54.84 174 ASP A C 1
ATOM 1303 O O . ASP A 1 174 ? -24.953 10.030 -0.567 1.00 54.84 174 ASP A O 1
ATOM 1307 N N . ASP A 1 175 ? -24.800 9.284 -2.684 1.00 47.56 175 ASP A N 1
ATOM 1308 C CA . ASP A 1 175 ? -25.718 10.235 -3.344 1.00 47.56 175 ASP A CA 1
ATOM 1309 C C . ASP A 1 175 ? -27.194 10.125 -2.865 1.00 47.56 175 ASP A C 1
ATOM 1311 O O . ASP A 1 175 ? -28.152 10.324 -3.612 1.00 47.56 175 ASP A O 1
ATOM 1315 N N . GLU A 1 176 ? -27.439 9.791 -1.596 1.00 48.66 176 GLU A N 1
ATOM 1316 C CA . GLU A 1 176 ? -28.774 9.664 -1.009 1.00 48.66 176 GLU A CA 1
ATOM 1317 C C . GLU A 1 176 ? -29.131 10.769 0.000 1.00 48.66 176 GLU A C 1
ATOM 1319 O O . GLU A 1 176 ? -30.191 10.674 0.623 1.00 48.66 176 GLU A O 1
ATOM 1324 N N . ASN A 1 177 ? -28.333 11.834 0.183 1.00 42.69 177 ASN A N 1
ATOM 1325 C CA . ASN A 1 177 ? -28.684 12.860 1.184 1.00 42.69 177 ASN A CA 1
ATOM 1326 C C . ASN A 1 177 ? -28.402 14.339 0.890 1.00 42.69 177 ASN A C 1
ATOM 1328 O O . ASN A 1 177 ? -28.503 15.131 1.827 1.00 42.69 177 ASN A O 1
ATOM 1332 N N . ASP A 1 178 ? -28.208 14.754 -0.364 1.00 42.12 178 ASP A N 1
ATOM 1333 C CA . ASP A 1 178 ? -28.289 16.181 -0.699 1.00 42.12 178 ASP A CA 1
ATOM 1334 C C . ASP A 1 178 ? -29.582 16.540 -1.455 1.00 42.12 178 ASP A C 1
ATOM 1336 O O . ASP A 1 178 ? -29.763 16.340 -2.652 1.00 42.12 178 ASP A O 1
ATOM 1340 N N . ASP A 1 179 ? -30.481 17.138 -0.669 1.00 41.28 179 ASP A N 1
ATOM 1341 C CA . ASP A 1 179 ? -31.531 18.082 -1.057 1.00 41.28 179 ASP A CA 1
ATOM 1342 C C . ASP A 1 179 ? -32.953 17.562 -1.362 1.00 41.28 179 ASP A C 1
ATOM 1344 O O . ASP A 1 179 ? -33.571 17.800 -2.403 1.00 41.28 179 ASP A O 1
ATOM 1348 N N . ALA A 1 180 ? -33.570 16.994 -0.322 1.00 41.41 180 ALA A N 1
ATOM 1349 C CA . ALA A 1 180 ? -35.023 16.933 -0.149 1.00 41.41 180 ALA A CA 1
ATOM 1350 C C . ALA A 1 180 ? -35.695 18.310 0.113 1.00 41.41 180 ALA A C 1
ATOM 1352 O O . ALA A 1 180 ? -36.796 18.342 0.671 1.00 41.41 180 ALA A O 1
ATOM 1353 N N . ASN A 1 181 ? -35.095 19.451 -0.266 1.00 42.09 181 ASN A N 1
ATOM 1354 C CA . ASN A 1 181 ? -35.692 20.778 -0.070 1.00 42.09 181 ASN A CA 1
ATOM 1355 C C . ASN A 1 181 ? -35.835 21.645 -1.337 1.00 42.09 181 ASN A C 1
ATOM 1357 O O . ASN A 1 181 ? -36.338 22.767 -1.238 1.00 42.09 181 ASN A O 1
ATOM 1361 N N . ASN A 1 182 ? -35.551 21.137 -2.544 1.00 38.66 182 ASN A N 1
ATOM 1362 C CA . ASN A 1 182 ? -36.013 21.802 -3.769 1.00 38.66 182 ASN A CA 1
ATOM 1363 C C . ASN A 1 182 ? -37.337 21.210 -4.276 1.00 38.66 182 ASN A C 1
ATOM 1365 O O . ASN A 1 182 ? -37.414 20.273 -5.073 1.00 38.66 182 ASN A O 1
ATOM 1369 N N . THR A 1 183 ? -38.423 21.800 -3.787 1.00 41.19 183 THR A N 1
ATOM 1370 C CA . THR A 1 183 ? -39.784 21.589 -4.276 1.00 41.19 183 THR A CA 1
ATOM 1371 C C . THR A 1 183 ? -39.941 22.123 -5.705 1.00 41.19 183 THR A C 1
ATOM 1373 O O . THR A 1 183 ? -40.409 23.237 -5.903 1.00 41.19 183 THR A O 1
ATOM 1376 N N . ASN A 1 184 ? -39.606 21.318 -6.722 1.00 34.41 184 ASN A N 1
ATOM 1377 C CA . ASN A 1 184 ? -40.357 21.275 -7.987 1.00 34.41 184 ASN A CA 1
ATOM 1378 C C . ASN A 1 184 ? -39.915 20.137 -8.927 1.00 34.41 184 ASN A C 1
ATOM 1380 O O . ASN A 1 184 ? -39.049 20.294 -9.777 1.00 34.41 184 ASN A O 1
ATOM 1384 N N . GLY A 1 185 ? -40.623 19.011 -8.810 1.00 32.59 185 GLY A N 1
ATOM 1385 C CA . GLY A 1 185 ? -41.052 18.130 -9.902 1.00 32.59 185 GLY A CA 1
ATOM 1386 C C . GLY A 1 185 ? -40.034 17.657 -10.948 1.00 32.59 185 GLY A C 1
ATOM 1387 O O . GLY A 1 185 ? -39.813 18.339 -11.942 1.00 32.59 185 GLY A O 1
ATOM 1388 N N . LYS A 1 186 ? -39.689 16.362 -10.900 1.00 31.38 186 LYS A N 1
ATOM 1389 C CA . LYS A 1 186 ? -40.287 15.326 -11.775 1.00 31.38 186 LYS A CA 1
ATOM 1390 C C . LYS A 1 186 ? -39.681 13.936 -11.526 1.00 31.38 186 LYS A C 1
ATOM 1392 O O . LYS A 1 186 ? -38.511 13.704 -11.767 1.00 31.38 186 LYS A O 1
ATOM 1397 N N . ALA A 1 187 ? -40.578 13.023 -11.153 1.00 34.66 187 ALA A N 1
ATOM 1398 C CA . ALA A 1 187 ? -40.658 11.614 -11.546 1.00 34.66 187 ALA A CA 1
ATOM 1399 C C . ALA A 1 187 ? -39.421 10.703 -11.397 1.00 34.66 187 ALA A C 1
ATOM 1401 O O . ALA A 1 187 ? -38.580 10.593 -12.281 1.00 34.66 187 ALA A O 1
ATOM 1402 N N . ALA A 1 188 ? -39.485 9.908 -10.327 1.00 43.28 188 ALA A N 1
ATOM 1403 C CA . ALA A 1 188 ? -39.121 8.497 -10.234 1.00 43.28 188 ALA A CA 1
ATOM 1404 C C . ALA A 1 188 ? -38.714 7.790 -11.543 1.00 43.28 188 ALA A C 1
ATOM 1406 O O . ALA A 1 188 ? -39.524 7.637 -12.463 1.00 43.28 188 ALA A O 1
ATOM 1407 N N . LYS A 1 189 ? -37.531 7.167 -11.530 1.00 33.66 189 LYS A N 1
ATOM 1408 C CA . LYS A 1 189 ? -37.275 5.976 -12.340 1.00 33.66 189 LYS A CA 1
ATOM 1409 C C . LYS A 1 189 ? -36.448 4.958 -11.562 1.00 33.66 189 LYS A C 1
ATOM 1411 O O . LYS A 1 189 ? -35.230 4.999 -11.520 1.00 33.66 189 LYS A O 1
ATOM 1416 N N . LYS A 1 190 ? -37.172 4.009 -10.972 1.00 42.78 190 LYS A N 1
ATOM 1417 C CA . LYS A 1 190 ? -36.664 2.710 -10.539 1.00 42.78 190 LYS A CA 1
ATOM 1418 C C . LYS A 1 190 ? -36.019 2.016 -11.749 1.00 42.78 190 LYS A C 1
ATOM 1420 O O . LYS A 1 190 ? -36.710 1.795 -12.746 1.00 42.78 190 LYS A O 1
ATOM 1425 N N . LYS A 1 191 ? -34.738 1.662 -11.660 1.00 33.41 191 LYS A N 1
ATOM 1426 C CA . LYS A 1 191 ? -34.097 0.683 -12.543 1.00 33.41 191 LYS A CA 1
ATOM 1427 C C . LYS A 1 191 ? -33.266 -0.281 -11.699 1.00 33.41 191 LYS A C 1
ATOM 1429 O O . LYS A 1 191 ? -32.179 0.044 -11.250 1.00 33.41 191 LYS A O 1
ATOM 1434 N N . GLU A 1 192 ? -33.823 -1.469 -11.490 1.00 41.56 192 GLU A N 1
ATOM 1435 C CA . GLU A 1 192 ? -33.011 -2.684 -11.492 1.00 41.56 192 GLU A CA 1
ATOM 1436 C C . GLU A 1 192 ? -32.498 -2.868 -12.927 1.00 41.56 192 GLU A C 1
ATOM 1438 O O . GLU A 1 192 ? -33.325 -2.811 -13.834 1.00 41.56 192 GLU A O 1
ATOM 1443 N N . GLU A 1 193 ? -31.184 -3.042 -13.127 1.00 36.56 193 GLU A N 1
ATOM 1444 C CA . GLU A 1 193 ? -30.553 -3.814 -14.222 1.00 36.56 193 GLU A CA 1
ATOM 1445 C C . GLU A 1 193 ? -29.010 -3.668 -14.196 1.00 36.56 193 GLU A C 1
ATOM 1447 O O . GLU A 1 193 ? -28.496 -2.630 -14.583 1.00 36.56 193 GLU A O 1
ATOM 1452 N N . GLY A 1 194 ? -28.293 -4.741 -13.814 1.00 35.19 194 GLY A N 1
ATOM 1453 C CA . GLY A 1 194 ? -26.922 -5.085 -14.264 1.00 35.19 194 GLY A CA 1
ATOM 1454 C C . GLY A 1 194 ? -25.715 -4.286 -13.720 1.00 35.19 194 GLY A C 1
ATOM 1455 O O . GLY A 1 194 ? -25.809 -3.079 -13.552 1.00 35.19 194 GLY A O 1
ATOM 1456 N N . PRO A 1 195 ? -24.543 -4.925 -13.481 1.00 43.78 195 PRO A N 1
ATOM 1457 C CA . PRO A 1 195 ? -23.326 -4.215 -13.108 1.00 43.78 195 PRO A CA 1
ATOM 1458 C C . PRO A 1 195 ? -22.680 -3.670 -14.384 1.00 43.78 195 PRO A C 1
ATOM 1460 O O . PRO A 1 195 ? -22.003 -4.394 -15.116 1.00 43.78 195 PRO A O 1
ATOM 1463 N N . ALA A 1 196 ? -22.946 -2.411 -14.685 1.00 40.47 196 ALA A N 1
ATOM 1464 C CA . ALA A 1 196 ? -22.102 -1.622 -15.558 1.00 40.47 196 ALA A CA 1
ATOM 1465 C C . ALA A 1 196 ? -21.619 -0.460 -14.699 1.00 40.47 196 ALA A C 1
ATOM 1467 O O . ALA A 1 196 ? -22.418 0.385 -14.308 1.00 40.47 196 ALA A O 1
ATOM 1468 N N . ASP A 1 197 ? -20.340 -0.511 -14.337 1.00 48.41 197 ASP A N 1
ATOM 1469 C CA . ASP A 1 197 ? -19.628 0.546 -13.631 1.00 48.41 197 ASP A CA 1
ATOM 1470 C C . ASP A 1 197 ? -19.586 1.789 -14.545 1.00 48.41 197 ASP A C 1
ATOM 1472 O O . ASP A 1 197 ? -18.637 1.998 -15.301 1.00 48.41 197 ASP A O 1
ATOM 1476 N N . GLU A 1 198 ? -20.669 2.568 -14.555 1.00 39.75 198 GLU A N 1
ATOM 1477 C CA . GLU A 1 198 ? -20.670 3.945 -15.045 1.00 39.75 198 GLU A CA 1
ATOM 1478 C C . GLU A 1 198 ? -20.000 4.777 -13.949 1.00 39.75 198 GLU A C 1
ATOM 1480 O O . GLU A 1 198 ? -20.626 5.169 -12.970 1.00 39.75 198 GLU A O 1
ATOM 1485 N N . TYR A 1 199 ? -18.686 4.964 -14.078 1.00 46.28 199 TYR A N 1
ATOM 1486 C CA . TYR A 1 199 ? -18.004 6.065 -13.411 1.00 46.28 199 TYR A CA 1
ATOM 1487 C C . TYR A 1 199 ? -18.604 7.351 -13.995 1.00 46.28 199 TYR A C 1
ATOM 1489 O O . TYR A 1 199 ? -18.417 7.610 -15.186 1.00 46.28 199 TYR A O 1
ATOM 1497 N N . ASP A 1 200 ? -19.381 8.101 -13.212 1.00 45.31 200 ASP A N 1
ATOM 1498 C CA . ASP A 1 200 ? -19.784 9.449 -13.611 1.00 45.31 200 ASP A CA 1
ATOM 1499 C C . ASP A 1 200 ? -18.509 10.296 -13.673 1.00 45.31 200 ASP A C 1
ATOM 1501 O O . ASP A 1 200 ? -17.822 10.474 -12.673 1.00 45.31 200 ASP A O 1
ATOM 1505 N N . GLU A 1 201 ? -18.160 10.788 -14.862 1.00 47.62 201 GLU A N 1
ATOM 1506 C CA . GLU A 1 201 ? -16.985 11.644 -15.080 1.00 47.62 201 GLU A CA 1
ATOM 1507 C C . GLU A 1 201 ? -17.081 12.993 -14.334 1.00 47.62 201 GLU A C 1
ATOM 1509 O O . GLU A 1 201 ? -16.145 13.786 -14.403 1.00 47.62 201 GLU A O 1
ATOM 1514 N N . ASN A 1 202 ? -18.203 13.275 -13.657 1.00 42.62 202 ASN A N 1
ATOM 1515 C CA . ASN A 1 202 ? -18.407 14.456 -12.816 1.00 42.62 202 ASN A CA 1
ATOM 1516 C C . ASN A 1 202 ? -18.465 14.140 -11.311 1.00 42.62 202 ASN A C 1
ATOM 1518 O O . ASN A 1 202 ? -18.554 15.079 -10.519 1.00 42.62 202 ASN A O 1
ATOM 1522 N N . ASP A 1 203 ? -18.425 12.861 -10.922 1.00 50.03 203 ASP A N 1
ATOM 1523 C CA . ASP A 1 203 ? -18.336 12.425 -9.526 1.00 50.03 203 ASP A CA 1
ATOM 1524 C C . ASP A 1 203 ? -16.861 12.195 -9.164 1.00 50.03 203 ASP A C 1
ATOM 1526 O O . ASP A 1 203 ? -16.371 11.074 -9.005 1.00 50.03 203 ASP A O 1
ATOM 1530 N N . ASP A 1 204 ? -16.114 13.299 -9.101 1.00 53.09 204 ASP A N 1
ATOM 1531 C CA . ASP A 1 204 ? -14.751 13.324 -8.572 1.00 53.09 204 ASP A CA 1
ATOM 1532 C C . ASP A 1 204 ? -14.802 13.239 -7.033 1.00 53.09 204 ASP A C 1
ATOM 1534 O O . ASP A 1 204 ? -14.335 14.149 -6.337 1.00 53.09 204 ASP A O 1
ATOM 1538 N N . GLY A 1 205 ? -15.386 12.163 -6.488 1.00 60.94 205 GLY A N 1
ATOM 1539 C CA . GLY A 1 205 ? -15.319 11.855 -5.058 1.00 60.94 205 GLY A CA 1
ATOM 1540 C C . GLY A 1 205 ? -13.878 12.012 -4.561 1.00 60.94 205 GLY A C 1
ATOM 1541 O O . GLY A 1 205 ? -12.933 11.733 -5.306 1.00 60.94 205 GLY A O 1
ATOM 1542 N N . GLU A 1 206 ? -13.687 12.511 -3.334 1.00 69.31 206 GLU A N 1
ATOM 1543 C CA . GLU A 1 206 ? -12.389 13.006 -2.852 1.00 69.31 206 GLU A CA 1
ATOM 1544 C C . GLU A 1 206 ? -11.273 11.963 -3.067 1.00 69.31 206 GLU A C 1
ATOM 1546 O O . GLU A 1 206 ? -11.144 10.972 -2.337 1.00 69.31 206 GLU A O 1
ATOM 1551 N N . LEU A 1 207 ? -10.472 12.182 -4.116 1.00 82.06 207 LEU A N 1
ATOM 1552 C CA . LEU A 1 207 ? -9.433 11.262 -4.557 1.00 82.06 207 LEU A CA 1
ATOM 1553 C C . LEU A 1 207 ? -8.095 11.680 -3.958 1.00 82.06 207 LEU A C 1
ATOM 1555 O O . LEU A 1 207 ? -7.486 12.670 -4.366 1.00 82.06 207 LEU A O 1
ATOM 1559 N N . LEU A 1 208 ? -7.581 10.856 -3.048 1.00 93.31 208 LEU A N 1
ATOM 1560 C CA . LEU A 1 208 ? -6.203 10.956 -2.579 1.00 93.31 208 LEU A CA 1
ATOM 1561 C C . LEU A 1 208 ? -5.361 9.842 -3.207 1.00 93.31 208 LEU A C 1
ATOM 1563 O O . LEU A 1 208 ? -5.654 8.654 -3.056 1.00 93.31 208 LEU A O 1
ATOM 1567 N N . SER A 1 209 ? -4.273 10.235 -3.869 1.00 94.75 209 SER A N 1
ATOM 1568 C CA . SER A 1 209 ? -3.242 9.332 -4.381 1.00 94.75 209 SER A CA 1
ATOM 1569 C C . SER A 1 209 ? -1.928 9.555 -3.640 1.00 94.75 209 SER A C 1
ATOM 1571 O O . SER A 1 209 ? -1.507 10.691 -3.433 1.00 94.75 209 SER A O 1
ATOM 1573 N N . VAL A 1 210 ? -1.277 8.465 -3.244 1.00 96.56 210 VAL A N 1
ATOM 1574 C CA . VAL A 1 210 ? 0.030 8.470 -2.584 1.00 96.56 210 VAL A CA 1
ATOM 1575 C C . VAL A 1 210 ? 1.001 7.656 -3.430 1.00 96.56 210 VAL A C 1
ATOM 1577 O O . VAL A 1 210 ? 0.898 6.426 -3.481 1.00 96.56 210 VAL A O 1
ATOM 1580 N N . SER A 1 211 ? 1.937 8.342 -4.088 1.00 95.75 211 SER A N 1
ATOM 1581 C CA . SER A 1 211 ? 2.998 7.728 -4.893 1.00 95.75 211 SER A CA 1
ATOM 1582 C C . SER A 1 211 ? 3.847 6.761 -4.066 1.00 95.75 211 SER A C 1
ATOM 1584 O O . SER A 1 211 ? 4.067 6.956 -2.866 1.00 95.75 211 SER A O 1
ATOM 1586 N N . ALA A 1 212 ? 4.331 5.694 -4.705 1.00 96.06 212 ALA A N 1
ATOM 1587 C CA . ALA A 1 212 ? 5.322 4.829 -4.079 1.00 96.06 212 ALA A CA 1
ATOM 1588 C C . ALA A 1 212 ? 6.622 5.624 -3.891 1.00 96.06 212 ALA A C 1
ATOM 1590 O O . ALA A 1 212 ? 7.081 6.297 -4.802 1.00 96.06 212 ALA A O 1
ATOM 1591 N N . SER A 1 213 ? 7.212 5.564 -2.702 1.00 95.44 213 SER A N 1
ATOM 1592 C CA . SER A 1 213 ? 8.479 6.238 -2.420 1.00 95.44 213 SER A CA 1
ATOM 1593 C C . SER A 1 213 ? 9.286 5.411 -1.427 1.00 95.44 213 SER A C 1
ATOM 1595 O O . SER A 1 213 ? 8.723 4.691 -0.592 1.00 95.44 213 SER A O 1
ATOM 1597 N N . SER A 1 214 ? 10.610 5.444 -1.560 1.00 95.62 214 SER A N 1
ATOM 1598 C CA . SER A 1 214 ? 11.500 4.653 -0.720 1.00 95.62 214 SER A CA 1
ATOM 1599 C C . SER A 1 214 ? 11.613 5.269 0.670 1.00 95.62 214 SER A C 1
ATOM 1601 O O . SER A 1 214 ? 11.805 6.472 0.811 1.00 95.62 214 SER A O 1
ATOM 1603 N N . ASN A 1 215 ? 11.506 4.438 1.710 1.00 95.69 215 ASN A N 1
ATOM 1604 C CA . ASN A 1 215 ? 11.608 4.854 3.108 1.00 95.69 215 ASN A CA 1
ATOM 1605 C C . ASN A 1 215 ? 10.605 5.963 3.501 1.00 95.69 215 ASN A C 1
ATOM 1607 O O . ASN A 1 215 ? 10.910 6.831 4.321 1.00 95.69 215 ASN A O 1
ATOM 1611 N N . SER A 1 216 ? 9.395 5.929 2.937 1.00 96.00 216 SER A N 1
ATOM 1612 C CA . SER A 1 216 ? 8.330 6.891 3.237 1.00 96.00 216 SER A CA 1
ATOM 1613 C C . SER A 1 216 ? 7.282 6.295 4.184 1.00 96.00 216 SER A C 1
ATOM 1615 O O . SER A 1 216 ? 6.893 5.134 4.052 1.00 96.00 216 SER A O 1
ATOM 1617 N N . LEU A 1 217 ? 6.824 7.079 5.168 1.00 96.69 217 LEU A N 1
ATOM 1618 C CA . LEU A 1 217 ? 5.713 6.715 6.055 1.00 96.69 217 LEU A CA 1
ATOM 1619 C C . LEU A 1 217 ? 4.508 7.612 5.765 1.00 96.69 217 LEU A C 1
ATOM 1621 O O . LEU A 1 217 ? 4.504 8.785 6.132 1.00 96.69 217 LEU A O 1
ATOM 1625 N N . SER A 1 218 ? 3.468 7.039 5.170 1.00 96.75 218 SER A N 1
ATOM 1626 C CA . SER A 1 218 ? 2.210 7.733 4.885 1.00 96.75 218 SER A CA 1
ATOM 1627 C C . SER A 1 218 ? 1.177 7.424 5.964 1.00 96.75 218 SER A C 1
ATOM 1629 O O . SER A 1 218 ? 0.946 6.256 6.288 1.00 96.75 218 SER A O 1
ATOM 1631 N N . LEU A 1 219 ? 0.550 8.468 6.511 1.00 96.88 219 LEU A N 1
ATOM 1632 C CA . LEU A 1 219 ? -0.542 8.369 7.479 1.00 96.88 219 LEU A CA 1
ATOM 1633 C C . LEU A 1 219 ? -1.823 8.908 6.838 1.00 96.88 219 LEU A C 1
ATOM 1635 O O . LEU A 1 219 ? -1.880 10.088 6.505 1.00 96.88 219 LEU A O 1
ATOM 1639 N N . VAL A 1 220 ? -2.839 8.058 6.675 1.00 96.12 220 VAL A N 1
ATOM 1640 C CA . VAL A 1 220 ? -4.123 8.440 6.063 1.00 96.12 220 VAL A CA 1
ATOM 1641 C C . VAL A 1 220 ? -5.263 8.063 6.997 1.00 96.12 220 VAL A C 1
ATOM 1643 O O . VAL A 1 220 ? -5.424 6.895 7.356 1.00 96.12 220 VAL A O 1
ATOM 1646 N N . TYR A 1 221 ? -6.057 9.051 7.405 1.00 94.56 221 TYR A N 1
ATOM 1647 C CA . TYR A 1 221 ? -7.262 8.824 8.195 1.00 94.56 221 TYR A CA 1
ATOM 1648 C C . TYR A 1 221 ? -8.435 8.572 7.247 1.00 94.56 221 TYR A C 1
ATOM 1650 O O . TYR A 1 221 ? -8.880 9.481 6.559 1.00 94.56 221 TYR A O 1
ATOM 1658 N N . ARG A 1 222 ? -8.884 7.317 7.164 1.00 92.44 222 ARG A N 1
ATOM 1659 C CA . ARG A 1 222 ? -9.989 6.908 6.291 1.00 92.44 222 ARG A CA 1
ATOM 1660 C C . ARG A 1 222 ? -11.293 6.871 7.056 1.00 92.44 222 ARG A C 1
ATOM 1662 O O . ARG A 1 222 ? -11.409 6.096 8.011 1.00 92.44 222 ARG A O 1
ATOM 1669 N N . ASP A 1 223 ? -12.283 7.599 6.575 1.00 91.19 223 ASP A N 1
ATOM 1670 C CA . ASP A 1 223 ? -13.636 7.536 7.103 1.00 91.19 223 ASP A CA 1
ATOM 1671 C C . ASP A 1 223 ? -14.417 6.322 6.567 1.00 91.19 223 ASP A C 1
ATOM 1673 O O . ASP A 1 223 ? -13.977 5.637 5.629 1.00 91.19 223 ASP A O 1
ATOM 1677 N N . PRO A 1 224 ? -15.540 5.950 7.215 1.00 91.56 224 PRO A N 1
ATOM 1678 C CA . PRO A 1 224 ? -16.495 5.015 6.636 1.00 91.56 224 PRO A CA 1
ATOM 1679 C C . PRO A 1 224 ? -16.905 5.465 5.229 1.00 91.56 224 PRO A C 1
ATOM 1681 O O . PRO A 1 224 ? -17.055 6.655 4.994 1.00 91.56 224 PRO A O 1
ATOM 1684 N N . GLY A 1 225 ? -17.065 4.524 4.299 1.00 90.44 225 GLY A N 1
ATOM 1685 C CA . GLY A 1 225 ? -17.346 4.853 2.893 1.00 90.44 225 GLY A CA 1
ATOM 1686 C C . GLY A 1 225 ? -16.096 5.043 2.024 1.00 90.44 225 GLY A C 1
ATOM 1687 O O . GLY A 1 225 ? -16.186 4.963 0.806 1.00 90.44 225 GLY A O 1
ATOM 1688 N N . THR A 1 226 ? -14.897 5.174 2.606 1.00 92.50 226 THR A N 1
ATOM 1689 C CA . THR A 1 226 ? -13.657 5.240 1.813 1.00 92.50 226 THR A CA 1
ATOM 1690 C C . THR A 1 226 ? -13.169 3.849 1.393 1.00 92.50 226 THR A C 1
ATOM 1692 O O . THR A 1 226 ? -12.970 2.962 2.235 1.00 92.50 226 THR A O 1
ATOM 1695 N N . VAL A 1 227 ? -12.878 3.660 0.105 1.00 93.56 227 VAL A N 1
ATOM 1696 C CA . VAL A 1 227 ? -12.158 2.496 -0.433 1.00 93.56 227 VAL A CA 1
ATOM 1697 C C . VAL A 1 227 ? -10.673 2.811 -0.567 1.00 93.56 227 VAL A C 1
ATOM 1699 O O . VAL A 1 227 ? -10.297 3.902 -0.977 1.00 93.56 227 VAL A O 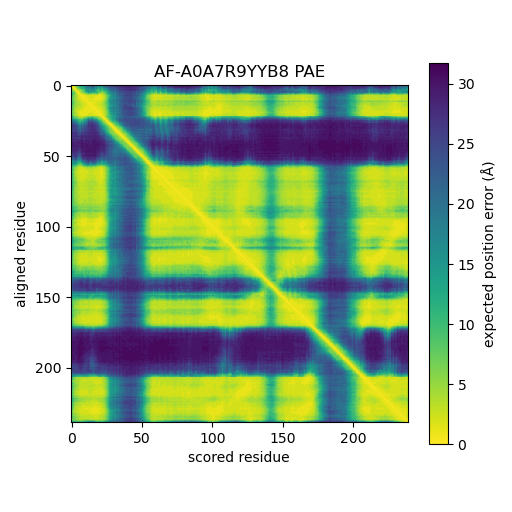1
ATOM 1702 N N . ARG A 1 228 ? -9.819 1.825 -0.263 1.00 94.56 228 ARG A N 1
ATOM 1703 C CA . ARG A 1 228 ? -8.377 1.876 -0.542 1.00 94.56 228 ARG A CA 1
ATOM 1704 C C . ARG A 1 228 ? -7.963 0.778 -1.507 1.00 94.56 228 ARG A C 1
ATOM 1706 O O . ARG A 1 228 ? -8.313 -0.387 -1.298 1.00 94.56 228 ARG A O 1
ATOM 1713 N N . PHE A 1 229 ? -7.116 1.112 -2.476 1.00 96.69 229 PHE A N 1
ATOM 1714 C CA . PHE A 1 229 ? -6.444 0.119 -3.310 1.00 96.69 229 PHE A CA 1
ATOM 1715 C C . PHE A 1 229 ? -5.033 0.556 -3.731 1.00 96.69 229 PHE A C 1
ATOM 1717 O O . PHE A 1 229 ? -4.672 1.715 -3.602 1.00 96.69 229 PHE A O 1
ATOM 1724 N N . VAL A 1 230 ? -4.221 -0.392 -4.199 1.00 97.94 230 VAL A N 1
ATOM 1725 C CA . VAL A 1 230 ? -2.897 -0.164 -4.787 1.00 97.94 230 VAL A CA 1
ATOM 1726 C C . VAL A 1 230 ? -3.002 -0.406 -6.286 1.00 97.94 230 VAL A C 1
ATOM 1728 O O . VAL A 1 230 ? -3.388 -1.510 -6.698 1.00 97.94 230 VAL A O 1
ATOM 1731 N N . LYS A 1 231 ? -2.669 0.608 -7.093 1.00 97.94 231 LYS A N 1
ATOM 1732 C CA . LYS A 1 231 ? -2.677 0.497 -8.556 1.00 97.94 231 LYS A CA 1
ATOM 1733 C C . LYS A 1 231 ? -1.727 -0.616 -8.994 1.00 97.94 231 LYS A C 1
ATOM 1735 O O . LYS A 1 231 ? -0.667 -0.819 -8.408 1.00 97.94 231 LYS A O 1
ATOM 1740 N N . TYR A 1 232 ? -2.105 -1.328 -10.051 1.00 98.31 232 TYR A N 1
ATOM 1741 C CA . TYR A 1 232 ? -1.244 -2.322 -10.687 1.00 98.31 232 TYR A CA 1
ATOM 1742 C C . TYR A 1 232 ? 0.163 -1.791 -10.952 1.00 98.31 232 TYR A C 1
ATOM 1744 O O . TYR A 1 232 ? 0.305 -0.735 -11.564 1.00 98.31 232 TYR A O 1
ATOM 1752 N N . VAL A 1 233 ? 1.171 -2.543 -10.505 1.00 98.25 233 VAL A N 1
ATOM 1753 C CA . VAL A 1 233 ? 2.580 -2.212 -10.733 1.00 98.25 233 VAL A CA 1
ATOM 1754 C C . VAL A 1 233 ? 2.958 -2.631 -12.149 1.00 98.25 233 VAL A C 1
ATOM 1756 O O . VAL A 1 233 ? 2.922 -3.820 -12.485 1.00 98.25 233 VAL A O 1
ATOM 1759 N N . GLY A 1 234 ? 3.318 -1.658 -12.984 1.00 97.62 234 GLY A N 1
ATOM 1760 C CA . GLY A 1 234 ? 3.709 -1.870 -14.374 1.00 97.62 234 GLY A CA 1
ATOM 1761 C C . GLY A 1 234 ? 4.882 -2.842 -14.506 1.00 97.62 234 GLY A C 1
ATOM 1762 O O . GLY A 1 234 ? 5.720 -2.960 -13.619 1.00 97.62 234 GLY A O 1
ATOM 1763 N N . SER A 1 235 ? 4.970 -3.563 -15.625 1.00 96.88 235 SER A N 1
ATOM 1764 C CA . SER A 1 235 ? 6.083 -4.500 -15.862 1.00 96.88 235 SER A CA 1
ATOM 1765 C C . SER A 1 235 ? 7.436 -3.807 -16.028 1.00 96.88 235 SER A C 1
ATOM 1767 O O . SER A 1 235 ? 8.462 -4.443 -15.820 1.00 96.88 235 SER A O 1
ATOM 1769 N N . ALA A 1 236 ? 7.426 -2.531 -16.420 1.00 94.88 236 ALA A N 1
ATOM 1770 C CA . ALA A 1 236 ? 8.609 -1.685 -16.545 1.00 94.88 236 ALA A CA 1
ATOM 1771 C C . ALA A 1 236 ? 8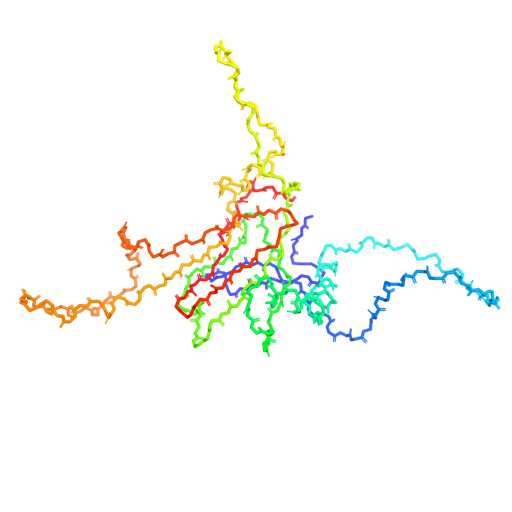.941 -0.924 -15.249 1.00 94.88 236 ALA A C 1
ATOM 1773 O O . ALA A 1 236 ? 9.867 -0.121 -15.250 1.00 94.88 236 ALA A O 1
ATOM 1774 N N . ALA A 1 237 ? 8.178 -1.142 -14.171 1.00 95.75 237 ALA A N 1
ATOM 1775 C CA . ALA A 1 237 ? 8.417 -0.460 -12.911 1.00 95.75 237 ALA A CA 1
ATOM 1776 C C . ALA A 1 237 ? 9.808 -0.816 -12.346 1.00 95.75 237 ALA A C 1
ATOM 1778 O O . ALA A 1 237 ? 10.214 -1.983 -12.448 1.00 95.75 237 ALA A O 1
ATOM 1779 N N . PRO A 1 238 ? 10.50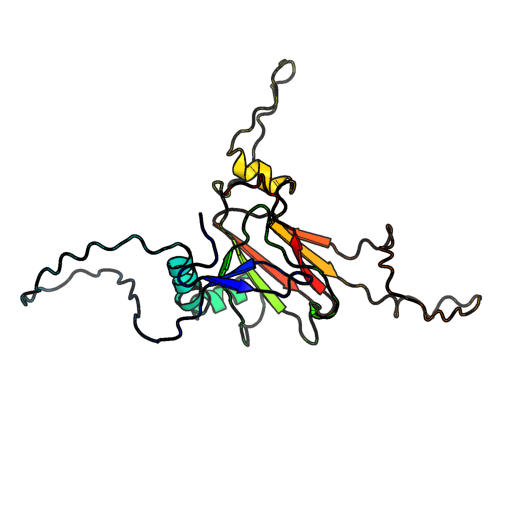6 0.149 -11.721 1.00 92.38 238 PRO A N 1
ATOM 1780 C CA . PRO A 1 238 ? 11.758 -0.095 -11.009 1.00 92.38 238 PRO A CA 1
ATOM 1781 C C . PRO A 1 238 ? 11.634 -1.225 -9.967 1.00 92.38 238 PRO A C 1
ATOM 1783 O O . PRO A 1 238 ? 10.564 -1.440 -9.389 1.00 92.38 238 PRO A O 1
ATOM 1786 N N . GLY A 1 239 ? 12.707 -1.995 -9.756 1.00 78.31 239 GLY A N 1
ATOM 1787 C CA . GLY A 1 239 ? 12.680 -3.287 -9.043 1.00 78.31 239 GLY A CA 1
ATOM 1788 C C . GLY A 1 239 ? 13.381 -3.328 -7.695 1.00 78.31 239 GLY A C 1
ATOM 1789 O O . GLY A 1 239 ? 14.426 -2.666 -7.555 1.00 78.31 239 GLY A O 1
#

Radius of gyration: 24.16 Å; Cα contacts (8 Å, |Δi|>4): 335; chains: 1; bounding box: 76×53×60 Å